Protein AF-A0A1M3H1E9-F1 (afdb_monomer_lite)

Sequence (323 aa):
MVESEPESRKQPSPRRPKLWELEEKHHCPVIGSCLMLDELKKIARKCGFNGDFGGTRFDPYRLHVEAVSLSCSRNDAAEAMHKLLERKYAIVIARFESVKSDADVLALWKQHLKCGEVADAMWAALTHKAASRDTRNQVYGDVHMHSHQIGAGQAADLRRLEWLQREQTDLGAENARLAEELRQQSLQTDSAKRDLARANEQVAHLAPLLNRVRELESGQAMAAIGRRLLLAETQASRAREAEARIETLEEMVAVLRGDKARLGREMEETAAERDALERLWLEEASSSAPSATTCSGECDTCSTRLQGRCVLCVGGRTPLLPH

Secondary structure (DSSP, 8-state):
-PPPPPP---PPP-PPPPGGGS-GGGHHHHHHHSS-HHHHHHHHHHHT--S-SS-SS--HHHHHHHHHHHHTS-SHHHHHHHHHHHHHTHHHHHHHHT--SHHHHHHHHHHHHHHT--HHHHHHHHT-TT--HHHHHHHHHHHHHHHHHHHHHHHHHHHHHHHHHHHHHHHHHHHHHHHHHHHHHHHHHHHHHHHHHHHHHHHHHHHHHHHHHHHHHT-HHHHHHHHHHHHHHHHHHHHHHHHHHHHHHHHHHHHHHHHHHHHHHHHHHHHHHHHHHHHHHHHHHHHT-----------TT-TTTTTT---------------

Structure (mmCIF, N/CA/C/O backbone):
data_AF-A0A1M3H1E9-F1
#
_entry.id   AF-A0A1M3H1E9-F1
#
loop_
_atom_site.group_PDB
_atom_site.id
_atom_site.type_symbol
_atom_site.label_atom_id
_atom_site.label_alt_id
_atom_site.label_comp_id
_atom_site.label_asym_id
_atom_site.label_entity_id
_atom_site.label_seq_id
_atom_site.pdbx_PDB_ins_code
_atom_site.Cartn_x
_atom_site.Cartn_y
_atom_site.Cartn_z
_atom_site.occupancy
_atom_site.B_iso_or_equiv
_atom_site.auth_seq_id
_atom_site.auth_comp_id
_atom_site.auth_asym_id
_atom_site.auth_atom_id
_atom_site.pdbx_PDB_model_num
ATOM 1 N N . MET A 1 1 ? 42.567 1.443 -86.580 1.00 41.88 1 MET A N 1
ATOM 2 C CA . MET A 1 1 ? 42.785 1.469 -85.114 1.00 41.88 1 MET A CA 1
ATOM 3 C C . MET A 1 1 ? 41.671 0.648 -84.487 1.00 41.88 1 MET A C 1
ATOM 5 O O . MET A 1 1 ? 40.609 0.596 -85.092 1.00 41.88 1 MET A O 1
ATOM 9 N N . VAL A 1 2 ? 41.914 -0.045 -83.373 1.00 39.41 2 VAL A N 1
ATOM 10 C CA . VAL A 1 2 ? 40.869 -0.822 -82.683 1.00 39.41 2 VAL A CA 1
ATOM 11 C C . VAL A 1 2 ? 40.268 0.065 -81.602 1.00 39.41 2 VAL A C 1
ATOM 13 O O . VAL A 1 2 ? 41.005 0.561 -80.753 1.00 39.41 2 VAL A O 1
ATOM 16 N N . GLU A 1 3 ? 38.960 0.287 -81.654 1.00 37.50 3 GLU A N 1
ATOM 17 C CA . GLU A 1 3 ? 38.231 0.996 -80.604 1.00 37.50 3 GLU A CA 1
ATOM 18 C C . GLU A 1 3 ? 37.894 0.006 -79.484 1.00 37.50 3 GLU A C 1
ATOM 20 O O . GLU A 1 3 ? 37.309 -1.049 -79.724 1.00 37.50 3 GLU A O 1
ATOM 25 N N . SER A 1 4 ? 38.330 0.315 -78.264 1.00 38.62 4 SER A N 1
ATOM 26 C CA . SER A 1 4 ? 38.112 -0.516 -77.080 1.00 38.62 4 SER A CA 1
ATOM 27 C C . SER A 1 4 ? 36.835 -0.097 -76.355 1.00 38.62 4 SER A C 1
ATOM 29 O O . SER A 1 4 ? 36.727 1.053 -75.923 1.00 38.62 4 SER A O 1
ATOM 31 N N . GLU A 1 5 ? 35.901 -1.030 -76.172 1.00 41.38 5 GLU A N 1
ATOM 32 C CA . GLU A 1 5 ? 34.697 -0.809 -75.363 1.00 41.38 5 GLU A CA 1
ATOM 33 C C . GLU A 1 5 ? 35.048 -0.477 -73.894 1.00 41.38 5 GLU A C 1
ATOM 35 O O . GLU A 1 5 ? 36.021 -1.012 -73.353 1.00 41.38 5 GLU A O 1
ATOM 40 N N . PRO A 1 6 ? 34.268 0.383 -73.211 1.00 46.62 6 PRO A N 1
ATOM 41 C CA . PRO A 1 6 ? 34.503 0.707 -71.808 1.00 46.62 6 PRO A CA 1
ATOM 42 C C . PRO A 1 6 ? 34.072 -0.445 -70.887 1.00 46.62 6 PRO A C 1
ATOM 44 O O . PRO A 1 6 ? 32.907 -0.844 -70.869 1.00 46.62 6 PRO A O 1
ATOM 47 N N . GLU A 1 7 ? 34.997 -0.951 -70.067 1.00 41.91 7 GLU A N 1
ATOM 48 C CA . GLU A 1 7 ? 34.717 -2.051 -69.138 1.00 41.91 7 GLU A CA 1
ATOM 49 C C . GLU A 1 7 ? 33.582 -1.724 -68.149 1.00 41.91 7 GLU A C 1
ATOM 51 O O . GLU A 1 7 ? 33.585 -0.700 -67.457 1.00 41.91 7 GLU A O 1
ATOM 56 N N . SER A 1 8 ? 32.629 -2.653 -68.017 1.00 42.78 8 SER A N 1
ATOM 57 C CA . SER A 1 8 ? 31.527 -2.546 -67.057 1.00 42.78 8 SER A CA 1
ATOM 58 C C . SER A 1 8 ? 32.043 -2.620 -65.614 1.00 42.78 8 SER A C 1
ATOM 60 O O . SER A 1 8 ? 32.261 -3.697 -65.046 1.00 42.78 8 SER A O 1
ATOM 62 N N . ARG A 1 9 ? 32.244 -1.448 -65.003 1.00 45.41 9 ARG A N 1
ATOM 63 C CA . ARG A 1 9 ? 32.717 -1.295 -63.622 1.00 45.41 9 ARG A CA 1
ATOM 64 C C . ARG A 1 9 ? 31.659 -1.792 -62.631 1.00 45.41 9 ARG A C 1
ATOM 66 O O . ARG A 1 9 ? 30.818 -1.022 -62.169 1.00 45.41 9 ARG A O 1
ATOM 73 N N . LYS A 1 10 ? 31.717 -3.091 -62.311 1.00 45.34 10 LYS A N 1
ATOM 74 C CA . LYS A 1 10 ? 30.826 -3.788 -61.365 1.00 45.34 10 LYS A CA 1
ATOM 75 C C . LYS A 1 10 ? 30.605 -2.951 -60.101 1.00 45.34 10 LYS A C 1
ATOM 77 O O . LYS A 1 10 ? 31.559 -2.646 -59.385 1.00 45.34 10 LYS A O 1
ATOM 82 N N . GLN A 1 11 ? 29.348 -2.605 -59.822 1.00 48.94 11 GLN A N 1
ATOM 83 C CA . GLN A 1 11 ? 28.993 -1.927 -58.576 1.00 48.94 11 GLN A CA 1
ATOM 84 C C . GLN A 1 11 ? 29.317 -2.842 -57.380 1.00 48.94 11 GLN A C 1
ATOM 86 O O . GLN A 1 11 ? 29.075 -4.051 -57.463 1.00 48.94 11 GLN A O 1
ATOM 91 N N . PRO A 1 12 ? 29.871 -2.309 -56.275 1.00 48.66 12 PRO A N 1
ATOM 92 C CA . PRO A 1 12 ? 30.116 -3.105 -55.079 1.00 48.66 12 PRO A CA 1
ATOM 93 C C . PRO A 1 12 ? 28.785 -3.612 -54.518 1.00 48.66 12 PRO A C 1
ATOM 95 O O . PRO A 1 12 ? 27.809 -2.865 -54.443 1.00 48.66 12 PRO A O 1
ATOM 98 N N . SER A 1 13 ? 28.742 -4.882 -54.112 1.00 59.97 13 SER A N 1
ATOM 99 C CA . SER A 1 13 ? 27.541 -5.463 -53.513 1.00 59.97 13 SER A CA 1
ATOM 100 C C . SER A 1 13 ? 27.142 -4.701 -52.240 1.00 59.97 13 SER A C 1
ATOM 102 O O . SER A 1 13 ? 28.018 -4.286 -51.471 1.00 59.97 13 SER A O 1
ATOM 104 N N . PRO A 1 14 ? 25.833 -4.498 -51.987 1.00 75.00 14 PRO A N 1
ATOM 105 C CA . PRO A 1 14 ? 25.381 -3.761 -50.816 1.00 75.00 14 PRO A CA 1
ATOM 106 C C . PRO A 1 14 ? 25.818 -4.493 -49.545 1.00 75.00 14 PRO A C 1
ATOM 108 O O . PRO A 1 14 ? 25.375 -5.606 -49.248 1.00 75.00 14 PRO A O 1
ATOM 111 N N . ARG A 1 15 ? 26.718 -3.854 -48.796 1.00 88.88 15 ARG A N 1
ATOM 112 C CA . ARG A 1 15 ? 27.188 -4.309 -47.486 1.00 88.88 15 ARG A CA 1
ATOM 113 C C . ARG A 1 15 ? 26.389 -3.636 -46.377 1.00 88.88 15 ARG A C 1
ATOM 115 O O . ARG A 1 15 ? 25.896 -2.523 -46.547 1.00 88.88 15 ARG A O 1
ATOM 122 N N . ARG A 1 16 ? 26.321 -4.282 -45.214 1.00 93.81 16 ARG A N 1
ATOM 123 C CA . ARG A 1 16 ? 25.806 -3.651 -43.994 1.00 93.81 16 ARG A CA 1
ATOM 124 C C . ARG A 1 16 ? 26.694 -2.437 -43.632 1.00 93.81 16 ARG A C 1
ATOM 126 O O . ARG A 1 16 ? 27.924 -2.596 -43.630 1.00 93.81 16 ARG A O 1
ATOM 133 N N . PRO A 1 17 ? 26.135 -1.235 -43.385 1.00 95.06 17 PRO A N 1
ATOM 134 C CA . PRO A 1 17 ? 26.901 -0.118 -42.844 1.00 95.06 17 PRO A CA 1
ATOM 135 C C . PRO A 1 17 ? 27.264 -0.383 -41.378 1.00 95.06 17 PRO A C 1
ATOM 137 O O . PRO A 1 17 ? 26.532 -1.049 -40.644 1.00 95.06 17 PRO A O 1
ATOM 140 N N . LYS A 1 18 ? 28.417 0.134 -40.960 1.00 97.50 18 LYS A N 1
ATOM 141 C CA . LYS A 1 18 ? 28.926 0.068 -39.585 1.00 97.50 18 LYS A CA 1
ATOM 142 C C . LYS A 1 18 ? 28.376 1.228 -38.751 1.00 97.50 18 LYS A C 1
ATOM 144 O O . LYS A 1 18 ? 27.776 2.150 -39.291 1.00 97.50 18 LYS A O 1
ATOM 149 N N . LEU A 1 19 ? 28.613 1.203 -37.435 1.00 97.88 19 LEU A N 1
ATOM 150 C CA . LEU A 1 19 ? 28.095 2.216 -36.498 1.00 97.88 19 LEU A CA 1
ATOM 151 C C . LEU A 1 19 ? 28.396 3.658 -36.950 1.00 97.88 19 LEU A C 1
ATOM 153 O O . LEU A 1 19 ? 27.490 4.483 -36.977 1.00 97.88 19 LEU A O 1
ATOM 157 N N . TRP A 1 20 ? 29.637 3.911 -37.374 1.00 98.06 20 TRP A N 1
ATOM 158 C CA . TRP A 1 20 ? 30.144 5.205 -37.856 1.00 98.06 20 TRP A CA 1
ATOM 159 C C . TRP A 1 20 ? 29.862 5.495 -39.342 1.00 98.06 20 TRP A C 1
ATOM 161 O O . TRP A 1 20 ? 30.478 6.374 -39.937 1.00 98.06 20 TRP A O 1
ATOM 171 N N . GLU A 1 21 ? 28.985 4.715 -39.974 1.00 96.94 21 GLU A N 1
ATOM 172 C CA . GLU A 1 21 ? 28.564 4.882 -41.375 1.00 96.94 21 GLU A CA 1
ATOM 173 C C . GLU A 1 21 ? 27.047 5.151 -41.484 1.00 96.94 21 GLU A C 1
ATOM 175 O O . GLU A 1 21 ? 26.492 5.178 -42.582 1.00 96.94 21 GLU A O 1
ATOM 180 N N . LEU A 1 22 ? 26.369 5.332 -40.344 1.00 96.31 22 LEU A N 1
ATOM 181 C CA . LEU A 1 22 ? 24.979 5.785 -40.247 1.00 96.31 22 LEU A CA 1
ATOM 182 C C . LEU A 1 22 ? 24.921 7.323 -40.246 1.00 96.31 22 LEU A C 1
ATOM 184 O O . LEU A 1 22 ? 25.883 7.974 -39.852 1.00 96.31 22 LEU A O 1
ATOM 188 N N . GLU A 1 23 ? 23.788 7.921 -40.636 1.00 95.69 23 GLU A N 1
ATOM 189 C CA . GLU A 1 23 ? 23.613 9.376 -40.463 1.00 95.69 23 GLU A CA 1
ATOM 190 C C . GLU A 1 23 ? 23.571 9.743 -38.970 1.00 95.69 23 GLU A C 1
ATOM 192 O O . GLU A 1 23 ? 22.934 9.031 -38.190 1.00 95.69 23 GLU A O 1
ATOM 197 N N . GLU A 1 24 ? 24.146 10.892 -38.612 1.00 95.06 24 GLU A N 1
ATOM 198 C CA . GLU A 1 24 ? 24.364 11.372 -37.237 1.00 95.06 24 GLU A CA 1
ATOM 199 C C . GLU A 1 24 ? 23.159 11.197 -36.293 1.00 95.06 24 GLU A C 1
ATOM 201 O O . GLU A 1 24 ? 23.290 10.684 -35.179 1.00 95.06 24 GLU A O 1
ATOM 206 N N . LYS A 1 25 ? 21.954 11.534 -36.775 1.00 95.50 25 LYS A N 1
ATOM 207 C CA . LYS A 1 25 ? 20.690 11.437 -36.022 1.00 95.50 25 LYS A CA 1
ATOM 208 C C . LYS A 1 25 ? 20.398 10.039 -35.457 1.00 95.50 25 LYS A C 1
ATOM 210 O O . LYS A 1 25 ? 19.661 9.926 -34.483 1.00 95.50 25 LYS A O 1
ATOM 215 N N . HIS A 1 26 ? 20.958 8.980 -36.046 1.00 96.88 26 HIS A N 1
ATOM 216 C CA . HIS A 1 26 ? 20.764 7.603 -35.590 1.00 96.88 26 HIS A CA 1
ATOM 217 C C . HIS A 1 26 ? 21.682 7.226 -34.419 1.00 96.88 26 HIS A C 1
ATOM 219 O O . HIS A 1 26 ? 21.363 6.287 -33.693 1.00 96.88 26 HIS A O 1
ATOM 225 N N . HIS A 1 27 ? 22.804 7.923 -34.199 1.00 97.88 27 HIS A N 1
ATOM 226 C CA . HIS A 1 27 ? 23.743 7.549 -33.138 1.00 97.88 27 HIS A CA 1
ATOM 227 C C . HIS A 1 27 ? 23.130 7.735 -31.746 1.00 97.88 27 HIS A C 1
ATOM 229 O O . HIS A 1 27 ? 23.257 6.842 -30.917 1.00 97.88 27 HIS A O 1
ATOM 235 N N . CYS A 1 28 ? 22.404 8.832 -31.502 1.00 96.69 28 CYS A N 1
ATOM 236 C CA . CYS A 1 28 ? 21.707 9.068 -30.232 1.00 96.69 28 CYS A CA 1
ATOM 237 C C . CYS A 1 28 ? 20.763 7.907 -29.835 1.00 96.69 28 CYS A C 1
ATOM 239 O O . CYS A 1 28 ? 21.017 7.280 -28.804 1.00 96.69 28 CYS A O 1
ATOM 241 N N . PRO A 1 29 ? 19.749 7.512 -30.635 1.00 95.62 29 PRO A N 1
ATOM 242 C CA . PRO A 1 29 ? 18.898 6.373 -30.287 1.00 95.62 29 PRO A CA 1
ATOM 243 C C . PRO A 1 29 ? 19.652 5.034 -30.269 1.00 95.62 29 PRO A C 1
ATOM 245 O O . PRO A 1 29 ? 19.383 4.213 -29.398 1.00 95.62 29 PRO A O 1
ATOM 248 N N . VAL A 1 30 ? 20.643 4.797 -31.141 1.00 97.31 30 VAL A N 1
ATOM 249 C CA . VAL A 1 30 ? 21.441 3.554 -31.081 1.00 97.31 30 VAL A CA 1
ATOM 250 C C . VAL A 1 30 ? 22.236 3.456 -29.773 1.00 97.31 30 VAL A C 1
ATOM 252 O O . VAL A 1 30 ? 22.192 2.426 -29.106 1.00 97.31 30 VAL A O 1
ATOM 255 N N . ILE A 1 31 ? 22.917 4.516 -29.341 1.00 97.12 31 ILE A N 1
ATOM 256 C CA . ILE A 1 31 ? 23.675 4.513 -28.080 1.00 97.12 31 ILE A CA 1
ATOM 257 C C . ILE A 1 31 ? 22.745 4.558 -26.856 1.00 97.12 31 ILE A C 1
ATOM 259 O O . ILE A 1 31 ? 23.082 3.987 -25.823 1.00 97.12 31 ILE A O 1
ATOM 263 N N . GLY A 1 32 ? 21.574 5.194 -26.959 1.00 94.50 32 GLY A N 1
ATOM 264 C CA . GLY A 1 32 ? 20.599 5.310 -25.868 1.00 94.50 32 GLY A CA 1
ATOM 265 C C . GLY A 1 32 ? 19.726 4.070 -25.646 1.00 94.50 32 GLY A C 1
ATOM 266 O O . GLY A 1 32 ? 19.360 3.790 -24.508 1.00 94.50 32 GLY A O 1
ATOM 267 N N . SER A 1 33 ? 19.398 3.321 -26.704 1.00 94.19 33 SER A N 1
ATOM 268 C CA . SER A 1 33 ? 18.493 2.162 -26.637 1.00 94.19 33 SER A CA 1
ATOM 269 C C . SER A 1 33 ? 19.195 0.816 -26.844 1.00 94.19 33 SER A C 1
ATOM 271 O O . SER A 1 33 ? 18.766 -0.177 -26.262 1.00 94.19 33 SER A O 1
ATOM 273 N N . CYS A 1 34 ? 20.268 0.741 -27.643 1.00 96.62 34 CYS A N 1
ATOM 274 C CA . CYS A 1 34 ? 20.961 -0.526 -27.921 1.00 96.62 34 CYS A CA 1
ATOM 275 C C . CYS A 1 34 ? 22.089 -0.846 -26.921 1.00 96.62 34 CYS A C 1
ATOM 277 O O . CYS A 1 34 ? 22.530 -1.997 -26.842 1.00 96.62 34 CYS A O 1
ATOM 279 N N . LEU A 1 35 ? 22.570 0.130 -26.142 1.00 96.00 35 LEU A N 1
ATOM 280 C CA . LEU A 1 35 ? 23.626 -0.061 -25.141 1.00 96.00 35 LEU A CA 1
ATOM 281 C C . LEU A 1 35 ? 23.116 0.249 -23.732 1.00 96.00 35 LEU A C 1
ATOM 283 O O . LEU A 1 35 ? 22.607 1.330 -23.459 1.00 96.00 35 LEU A O 1
ATOM 287 N N . MET A 1 36 ? 23.308 -0.691 -22.807 1.00 94.81 36 MET A N 1
ATOM 288 C CA . MET A 1 36 ? 23.041 -0.456 -21.390 1.00 94.81 36 MET A CA 1
ATOM 289 C C . MET A 1 36 ? 24.124 0.460 -20.815 1.00 94.81 36 MET A C 1
ATOM 291 O O . MET A 1 36 ? 25.304 0.334 -21.153 1.00 94.81 36 MET A O 1
ATOM 295 N N . LEU A 1 37 ? 23.763 1.320 -19.862 1.00 92.69 37 LEU A N 1
ATOM 296 C CA . LEU A 1 37 ? 24.700 2.267 -19.248 1.00 92.69 37 LEU A CA 1
ATOM 297 C C . LEU A 1 37 ? 25.957 1.581 -18.669 1.00 92.69 37 LEU A C 1
ATOM 299 O O . LEU A 1 37 ? 27.063 2.104 -18.790 1.00 92.69 37 LEU A O 1
ATOM 303 N N . ASP A 1 38 ? 25.820 0.378 -18.103 1.00 93.62 38 ASP A N 1
ATOM 304 C CA . ASP A 1 38 ? 26.945 -0.405 -17.565 1.00 93.62 38 ASP A CA 1
ATOM 305 C C . ASP A 1 38 ? 27.757 -1.169 -18.624 1.00 93.62 38 ASP A C 1
ATOM 307 O O . ASP A 1 38 ? 28.889 -1.574 -18.352 1.00 93.62 38 ASP A O 1
ATOM 311 N N . GLU A 1 39 ? 27.225 -1.364 -19.832 1.00 95.31 39 GLU A N 1
ATOM 312 C CA . GLU A 1 39 ? 28.024 -1.776 -20.993 1.00 95.31 39 GLU A CA 1
ATOM 313 C C . GLU A 1 39 ? 28.868 -0.594 -21.473 1.00 95.31 39 GLU A C 1
ATOM 315 O O . GLU A 1 39 ? 30.077 -0.733 -21.676 1.00 95.31 39 GLU A O 1
ATOM 320 N N . LEU A 1 40 ? 28.262 0.594 -21.547 1.00 93.44 40 LEU A N 1
ATOM 321 C CA . LEU A 1 40 ? 28.947 1.809 -21.966 1.00 93.44 40 LEU A CA 1
ATOM 322 C C . LEU A 1 40 ? 30.074 2.188 -20.989 1.00 93.44 40 LEU A C 1
ATOM 324 O O . LEU A 1 40 ? 31.202 2.385 -21.429 1.00 93.44 40 LEU A O 1
ATOM 328 N N . LYS A 1 41 ? 29.846 2.114 -19.666 1.00 92.50 41 LYS A N 1
ATOM 329 C CA . LYS A 1 41 ? 30.892 2.245 -18.619 1.00 92.50 41 LYS A CA 1
ATOM 330 C C . LYS A 1 41 ? 32.035 1.218 -18.721 1.00 92.50 41 LYS A C 1
ATOM 332 O O . LYS A 1 41 ? 33.089 1.414 -18.110 1.00 92.50 41 LYS A O 1
ATOM 337 N N . LYS A 1 42 ? 31.850 0.076 -19.395 1.00 92.94 42 LYS A N 1
ATOM 338 C CA . LYS A 1 42 ? 32.928 -0.913 -19.629 1.00 92.94 42 LYS A CA 1
ATOM 339 C C . LYS A 1 42 ? 33.755 -0.547 -20.860 1.00 92.94 42 LYS A C 1
ATOM 341 O O . LYS A 1 42 ? 34.966 -0.740 -20.835 1.00 92.94 42 LYS A O 1
ATOM 346 N N . ILE A 1 43 ? 33.121 -0.004 -21.899 1.00 93.44 43 ILE A N 1
ATOM 347 C CA . ILE A 1 43 ? 33.805 0.480 -23.105 1.00 93.44 43 ILE A CA 1
ATOM 348 C C . ILE A 1 43 ? 34.575 1.772 -22.795 1.00 93.44 43 ILE A C 1
ATOM 350 O O . ILE A 1 43 ? 35.768 1.830 -23.067 1.00 93.44 43 ILE A O 1
ATOM 354 N N . ALA A 1 44 ? 33.936 2.727 -22.117 1.00 91.12 44 ALA A N 1
ATOM 355 C CA . ALA A 1 44 ? 34.508 3.953 -21.553 1.00 91.12 44 ALA A CA 1
ATOM 356 C C . ALA A 1 44 ? 35.888 3.730 -20.903 1.00 91.12 44 ALA A C 1
ATOM 358 O O . ALA A 1 44 ? 36.929 4.105 -21.449 1.00 91.12 44 ALA A O 1
ATOM 359 N N . ARG A 1 45 ? 35.914 2.961 -19.805 1.00 90.12 45 ARG A N 1
ATOM 360 C CA . ARG A 1 45 ? 37.138 2.599 -19.065 1.00 90.12 45 ARG A CA 1
ATOM 361 C C . ARG A 1 45 ? 38.188 1.839 -19.881 1.00 90.12 45 ARG A C 1
ATOM 363 O O . ARG A 1 45 ? 39.340 1.806 -19.465 1.00 90.12 45 ARG A O 1
ATOM 370 N N . LYS A 1 46 ? 37.816 1.205 -20.999 1.00 89.81 46 LYS A N 1
ATOM 371 C CA . LYS A 1 46 ? 38.756 0.514 -21.895 1.00 89.81 46 LYS A CA 1
ATOM 372 C C . LYS A 1 46 ? 39.340 1.448 -22.961 1.00 89.81 46 LYS A C 1
ATOM 374 O O . LYS A 1 46 ? 40.486 1.263 -23.355 1.00 89.81 46 LYS A O 1
ATOM 379 N N . CYS A 1 47 ? 38.554 2.407 -23.441 1.00 90.38 47 CYS A N 1
ATOM 380 C CA . CYS A 1 47 ? 38.892 3.288 -24.560 1.00 90.38 47 CYS A CA 1
ATOM 381 C C . CYS A 1 47 ? 39.316 4.704 -24.127 1.00 90.38 47 CYS A C 1
ATOM 383 O O . CYS A 1 47 ? 39.631 5.516 -24.988 1.00 90.38 47 CYS A O 1
ATOM 385 N N . GLY A 1 48 ? 39.342 5.002 -22.823 1.00 84.25 48 GLY A N 1
ATOM 386 C CA . GLY A 1 48 ? 39.891 6.250 -22.277 1.00 84.25 48 GLY A CA 1
ATOM 387 C C . GLY A 1 48 ? 38.924 7.438 -22.228 1.00 84.25 48 GLY A C 1
ATOM 388 O O . GLY A 1 48 ? 39.366 8.549 -21.962 1.00 84.25 48 GLY A O 1
ATOM 389 N N . PHE A 1 49 ? 37.626 7.213 -22.444 1.00 83.25 49 PHE A N 1
ATOM 390 C CA . PHE A 1 49 ? 36.568 8.230 -22.357 1.00 83.25 49 PHE A CA 1
ATOM 391 C C . PHE A 1 49 ? 35.651 7.927 -21.159 1.00 83.25 49 PHE A C 1
ATOM 393 O O . PHE A 1 49 ? 35.551 6.765 -20.774 1.00 83.25 49 PHE A O 1
ATOM 400 N N . ASN A 1 50 ? 35.022 8.923 -20.524 1.00 73.88 50 ASN A N 1
ATOM 401 C CA . ASN A 1 50 ? 34.213 8.735 -19.295 1.00 73.88 50 ASN A CA 1
ATOM 402 C C . ASN A 1 50 ? 33.174 9.854 -19.023 1.00 73.88 50 ASN A C 1
ATOM 404 O O . ASN A 1 50 ? 32.455 9.779 -18.025 1.00 73.88 50 ASN A O 1
ATOM 408 N N . GLY A 1 51 ? 33.099 10.898 -19.851 1.00 65.06 51 GLY A N 1
ATOM 409 C CA . GLY A 1 51 ? 32.321 12.120 -19.617 1.00 65.06 51 GLY A CA 1
ATOM 410 C C . GLY A 1 51 ? 32.952 13.105 -18.620 1.00 65.06 51 GLY A C 1
ATOM 411 O O . GLY A 1 51 ? 32.314 14.096 -18.249 1.00 65.06 51 GLY A O 1
ATOM 412 N N . ASP A 1 52 ? 34.179 12.842 -18.159 1.00 61.97 52 ASP A N 1
ATOM 413 C CA . ASP A 1 52 ? 34.845 13.620 -17.111 1.00 61.97 52 ASP A CA 1
ATOM 414 C C . ASP A 1 52 ? 35.591 14.839 -17.673 1.00 61.97 52 ASP A C 1
ATOM 416 O O . ASP A 1 52 ? 36.748 14.771 -18.084 1.00 61.97 52 ASP A O 1
ATOM 420 N N . PHE A 1 53 ? 34.908 15.982 -17.632 1.00 54.00 53 PHE A N 1
ATOM 421 C CA . PHE A 1 53 ? 35.491 17.309 -17.825 1.00 54.00 53 PHE A CA 1
ATOM 422 C C . PHE A 1 53 ? 35.712 18.000 -16.466 1.00 54.00 53 PHE A C 1
ATOM 424 O O . PHE A 1 53 ? 35.174 19.079 -16.215 1.00 54.00 53 PHE A O 1
ATOM 431 N N . GLY A 1 54 ? 36.464 17.352 -15.570 1.00 55.34 54 GLY A N 1
ATOM 432 C CA . GLY A 1 54 ? 36.929 17.914 -14.298 1.00 55.34 54 GLY A CA 1
ATOM 433 C C . GLY A 1 54 ? 35.929 17.822 -13.142 1.00 55.34 54 GLY A C 1
ATOM 434 O O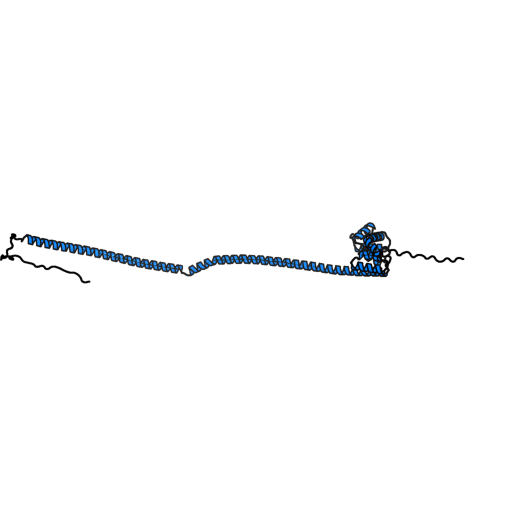 . GLY A 1 54 ? 35.793 18.782 -12.384 1.00 55.34 54 GLY A O 1
ATOM 435 N N . GLY A 1 55 ? 35.206 16.706 -12.997 1.00 57.25 55 GLY A N 1
ATOM 436 C CA . GLY A 1 55 ? 34.162 16.542 -11.979 1.00 57.25 55 GLY A CA 1
ATOM 437 C C . GLY A 1 55 ? 34.170 15.179 -11.284 1.00 57.25 55 GLY A C 1
ATOM 438 O O . GLY A 1 55 ? 33.952 14.146 -11.906 1.00 57.25 55 GLY A O 1
ATOM 439 N N . THR A 1 56 ? 34.290 15.172 -9.953 1.00 61.16 56 THR A N 1
ATOM 440 C CA . THR A 1 56 ? 34.396 13.969 -9.096 1.00 61.16 56 THR A CA 1
ATOM 441 C C . THR A 1 56 ? 33.139 13.081 -9.015 1.00 61.16 56 THR A C 1
ATOM 443 O O . THR A 1 56 ? 33.062 12.196 -8.160 1.00 61.16 56 THR A O 1
ATOM 446 N N . ARG A 1 57 ? 32.134 13.281 -9.879 1.00 71.56 57 ARG A N 1
ATOM 447 C CA . ARG A 1 57 ? 30.869 12.531 -9.875 1.00 71.56 57 ARG A CA 1
ATOM 448 C C . ARG A 1 57 ? 30.479 12.089 -11.283 1.00 71.56 57 ARG A C 1
ATOM 450 O O . ARG A 1 57 ? 30.373 12.902 -12.192 1.00 71.56 57 ARG A O 1
ATOM 457 N N . PHE A 1 58 ? 30.185 10.796 -11.416 1.00 81.12 58 PHE A N 1
ATOM 458 C CA . PHE A 1 58 ? 29.705 10.185 -12.653 1.00 81.12 58 PHE A CA 1
ATOM 459 C C . PHE A 1 58 ? 28.383 10.804 -13.146 1.00 81.12 58 PHE A C 1
ATOM 461 O O . PHE A 1 58 ? 27.414 10.893 -12.387 1.00 81.12 58 PHE A O 1
ATOM 468 N N . ASP A 1 59 ? 28.345 11.154 -14.432 1.00 87.06 59 ASP A N 1
ATOM 469 C CA . ASP A 1 59 ? 27.212 11.761 -15.132 1.00 87.06 59 ASP A CA 1
ATOM 470 C C . ASP A 1 59 ? 26.792 10.859 -16.321 1.00 87.06 59 ASP A C 1
ATOM 472 O O . ASP A 1 59 ? 27.537 10.748 -17.304 1.00 87.06 59 ASP A O 1
ATOM 476 N N . PRO A 1 60 ? 25.618 10.192 -16.258 1.00 90.12 60 PRO A N 1
ATOM 477 C CA . PRO A 1 60 ? 25.129 9.332 -17.337 1.00 90.12 60 PRO A CA 1
ATOM 478 C C . PRO A 1 60 ? 24.929 10.059 -18.673 1.00 90.12 60 PRO A C 1
ATOM 480 O O . PRO A 1 60 ? 25.126 9.455 -19.727 1.00 90.12 60 PRO A O 1
ATOM 483 N N . TYR A 1 61 ? 24.534 11.335 -18.634 1.00 92.00 61 TYR A N 1
ATOM 484 C CA . TYR A 1 61 ? 24.233 12.122 -19.827 1.00 92.00 61 TYR A CA 1
ATOM 485 C C . TYR A 1 61 ? 25.519 12.511 -20.557 1.00 92.00 61 TYR A C 1
ATOM 487 O O . TYR A 1 61 ? 25.605 12.327 -21.771 1.00 92.00 61 TYR A O 1
ATOM 495 N N . ARG A 1 62 ? 26.563 12.939 -19.831 1.00 90.19 62 ARG A N 1
ATOM 496 C CA . ARG A 1 62 ? 27.885 13.200 -20.436 1.00 90.19 62 ARG A CA 1
ATOM 497 C C . ARG A 1 62 ? 28.475 11.955 -21.085 1.00 90.19 62 ARG A C 1
ATOM 499 O O . ARG A 1 62 ? 28.925 12.038 -22.223 1.00 90.19 62 ARG A O 1
ATOM 506 N N . LEU A 1 63 ? 28.429 10.808 -20.398 1.00 92.62 63 LEU A N 1
ATOM 507 C CA . LEU A 1 63 ? 28.910 9.541 -20.958 1.00 92.62 63 LEU A CA 1
ATOM 508 C C . LEU A 1 63 ? 28.164 9.180 -22.255 1.00 92.62 63 LEU A C 1
ATOM 510 O O . LEU A 1 63 ? 28.784 8.730 -23.217 1.00 92.62 63 LEU A O 1
ATOM 514 N N . HIS A 1 64 ? 26.844 9.382 -22.290 1.00 95.12 64 HIS A N 1
ATOM 515 C CA . HIS A 1 64 ? 26.037 9.155 -23.487 1.00 95.12 64 HIS A CA 1
ATOM 516 C C . HIS A 1 64 ? 26.419 10.111 -24.630 1.00 95.12 64 HIS A C 1
ATOM 518 O O . HIS A 1 64 ? 26.696 9.646 -25.732 1.00 95.12 64 HIS A O 1
ATOM 524 N N . VAL A 1 65 ? 26.490 11.424 -24.382 1.00 94.56 65 VAL A N 1
ATOM 525 C CA . VAL A 1 65 ? 26.825 12.429 -25.412 1.00 94.56 65 VAL A CA 1
ATOM 526 C C . VAL A 1 65 ? 28.240 12.228 -25.968 1.00 94.56 65 VAL A C 1
ATOM 528 O O . VAL A 1 65 ? 28.437 12.302 -27.180 1.00 94.56 65 VAL A O 1
ATOM 531 N N . GLU A 1 66 ? 29.217 11.911 -25.116 1.00 94.38 66 GLU A N 1
ATOM 532 C CA . GLU A 1 66 ? 30.582 11.596 -25.550 1.00 94.38 66 GLU A CA 1
ATOM 533 C C . GLU A 1 66 ? 30.615 10.329 -26.422 1.00 94.38 66 GLU A C 1
ATOM 535 O O . GLU A 1 66 ? 31.222 10.330 -27.490 1.00 94.38 66 GLU A O 1
ATOM 540 N N . ALA A 1 67 ? 29.891 9.274 -26.037 1.00 96.06 67 ALA A N 1
ATOM 541 C CA . ALA A 1 67 ? 29.773 8.054 -26.833 1.00 96.06 67 ALA A CA 1
ATOM 542 C C . ALA A 1 67 ? 29.039 8.256 -28.171 1.00 96.06 67 ALA A C 1
ATOM 544 O O . ALA A 1 67 ? 29.394 7.625 -29.169 1.00 96.06 67 ALA A O 1
ATOM 545 N N . VAL A 1 68 ? 28.039 9.140 -28.219 1.00 97.00 68 VAL A N 1
ATOM 546 C CA . VAL A 1 68 ? 27.362 9.546 -29.460 1.00 97.00 68 VAL A CA 1
ATOM 547 C C . VAL A 1 68 ? 28.340 10.276 -30.380 1.00 97.00 68 VAL A C 1
ATOM 549 O O . VAL A 1 68 ? 28.492 9.865 -31.526 1.00 97.00 68 VAL A O 1
ATOM 552 N N . SER A 1 69 ? 29.077 11.266 -29.867 1.00 96.12 69 SER A N 1
ATOM 553 C CA . SER A 1 69 ? 30.110 11.999 -30.617 1.00 96.12 69 SER A CA 1
ATOM 554 C C . SER A 1 69 ? 31.215 11.073 -31.149 1.00 96.12 69 SER A C 1
ATOM 556 O O . SER A 1 69 ? 31.554 11.096 -32.334 1.00 96.12 69 SER A O 1
ATOM 558 N N . LEU A 1 70 ? 31.712 10.159 -30.307 1.00 96.31 70 LEU A N 1
ATOM 559 C CA . LEU A 1 70 ? 32.666 9.127 -30.714 1.00 96.31 70 LEU A CA 1
ATOM 560 C C . LEU A 1 70 ? 32.083 8.173 -31.766 1.00 96.31 70 LEU A C 1
ATOM 562 O O . LEU A 1 70 ? 32.841 7.650 -32.575 1.00 96.31 70 LEU A O 1
ATOM 566 N N . SER A 1 71 ? 30.765 7.962 -31.810 1.00 97.56 71 SER A N 1
ATOM 567 C CA . SER A 1 71 ? 30.123 7.115 -32.825 1.00 97.56 71 SER A CA 1
ATOM 568 C C . SER A 1 71 ? 30.040 7.765 -34.210 1.00 97.56 71 SER A C 1
ATOM 570 O O . SER A 1 71 ? 29.931 7.030 -35.187 1.00 97.56 71 SER A O 1
ATOM 572 N N . CYS A 1 72 ? 30.163 9.094 -34.322 1.00 96.81 72 CYS A N 1
ATOM 573 C CA . CYS A 1 72 ? 30.129 9.829 -35.596 1.00 96.81 72 CYS A CA 1
ATOM 574 C C . CYS A 1 72 ? 31.352 9.580 -36.505 1.00 96.81 72 CYS A C 1
ATOM 576 O O . CYS A 1 72 ? 31.400 10.076 -37.629 1.00 96.81 72 CYS A O 1
ATOM 578 N N . SER A 1 73 ? 32.379 8.864 -36.032 1.00 96.56 73 SER A N 1
ATOM 579 C CA . SER A 1 73 ? 33.621 8.623 -36.778 1.00 96.56 73 SER A CA 1
ATOM 580 C C . SER A 1 73 ? 34.245 7.264 -36.445 1.00 96.56 73 SER A C 1
ATOM 582 O O . SER A 1 73 ? 33.901 6.625 -35.451 1.00 96.56 73 SER A O 1
ATOM 584 N N . ARG A 1 74 ? 35.184 6.790 -37.276 1.00 97.38 74 ARG A N 1
ATOM 585 C CA . ARG A 1 74 ? 35.905 5.540 -37.001 1.00 97.38 74 ARG A CA 1
ATOM 586 C C . ARG A 1 74 ? 37.045 5.775 -36.008 1.00 97.38 74 ARG A C 1
ATOM 588 O O . ARG A 1 74 ? 38.064 6.358 -36.360 1.00 97.38 74 ARG A O 1
ATOM 595 N N . ASN A 1 75 ? 36.891 5.240 -34.805 1.00 96.69 75 ASN A N 1
ATOM 596 C CA . ASN A 1 75 ? 37.891 5.215 -33.735 1.00 96.69 75 ASN A CA 1
ATOM 597 C C . ASN A 1 75 ? 37.696 3.953 -32.866 1.00 96.69 75 ASN A C 1
ATOM 599 O O . ASN A 1 75 ? 36.733 3.206 -33.059 1.00 96.69 75 ASN A O 1
ATOM 603 N N . ASP A 1 76 ? 38.587 3.711 -31.902 1.00 96.69 76 ASP A N 1
ATOM 604 C CA . ASP A 1 76 ? 38.558 2.501 -31.066 1.00 96.69 76 ASP A CA 1
ATOM 605 C C . ASP A 1 76 ? 37.281 2.353 -30.227 1.00 96.69 76 ASP A C 1
ATOM 607 O O . ASP A 1 76 ? 36.816 1.229 -30.018 1.00 96.69 76 ASP A O 1
ATOM 611 N N . ALA A 1 77 ? 36.677 3.461 -29.784 1.00 96.06 77 ALA A N 1
ATOM 612 C CA . ALA A 1 77 ? 35.410 3.441 -29.058 1.00 96.06 77 ALA A CA 1
ATOM 613 C C . ALA A 1 77 ? 34.249 3.040 -29.981 1.00 96.06 77 ALA A C 1
ATOM 615 O O . ALA A 1 77 ? 33.486 2.133 -29.643 1.00 96.06 77 ALA A O 1
ATOM 616 N N . ALA A 1 78 ? 34.152 3.637 -31.173 1.00 97.62 78 ALA A N 1
ATOM 617 C CA . ALA A 1 78 ? 33.167 3.263 -32.187 1.00 97.62 78 ALA A CA 1
ATOM 618 C C . ALA A 1 78 ? 33.338 1.805 -32.647 1.00 97.62 78 ALA A C 1
ATOM 620 O O . ALA A 1 78 ? 32.353 1.082 -32.807 1.00 97.62 78 ALA A O 1
ATOM 621 N N . GLU A 1 79 ? 34.578 1.327 -32.794 1.00 98.19 79 GLU A N 1
ATOM 622 C CA . GLU A 1 79 ? 34.85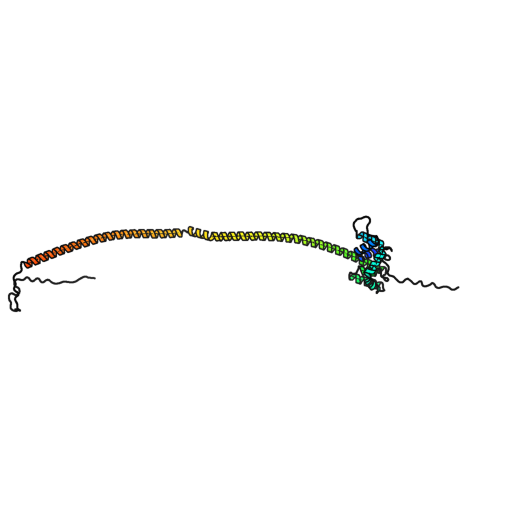5 -0.083 -33.072 1.00 98.19 79 GLU A CA 1
ATOM 623 C C . GLU A 1 79 ? 34.460 -1.000 -31.909 1.00 98.19 79 GLU A C 1
ATOM 625 O O . GLU A 1 79 ? 33.912 -2.074 -32.156 1.00 98.19 79 GLU A O 1
ATOM 630 N N . ALA A 1 80 ? 34.700 -0.611 -30.655 1.00 97.88 80 ALA A N 1
ATOM 631 C CA . ALA A 1 80 ? 34.302 -1.389 -29.484 1.00 97.88 80 ALA A CA 1
ATOM 632 C C . ALA A 1 80 ? 32.773 -1.457 -29.321 1.00 97.88 80 ALA A C 1
ATOM 634 O O . ALA A 1 80 ? 32.240 -2.540 -29.075 1.00 97.88 80 ALA A O 1
ATOM 635 N N . MET A 1 81 ? 32.068 -0.337 -29.518 1.00 98.06 81 MET A N 1
ATOM 636 C CA . MET A 1 81 ? 30.603 -0.271 -29.493 1.00 98.06 81 MET A CA 1
ATOM 637 C C . MET A 1 81 ? 29.997 -1.095 -30.633 1.00 98.06 81 MET A C 1
ATOM 639 O O . MET A 1 81 ? 29.159 -1.955 -30.379 1.00 98.06 81 MET A O 1
ATOM 643 N N . HIS A 1 82 ? 30.491 -0.946 -31.865 1.00 98.31 82 HIS A N 1
ATOM 644 C CA . HIS A 1 82 ? 30.056 -1.760 -33.003 1.00 98.31 82 HIS A CA 1
ATOM 645 C C . HIS A 1 82 ? 30.284 -3.266 -32.764 1.00 98.31 82 HIS A C 1
ATOM 647 O O . HIS A 1 82 ? 29.359 -4.058 -32.928 1.00 98.31 82 HIS A O 1
ATOM 653 N N . LYS A 1 83 ? 31.473 -3.674 -32.292 1.00 98.12 83 LYS A N 1
ATOM 654 C CA . LYS A 1 83 ? 31.791 -5.084 -31.972 1.00 98.12 83 LYS A CA 1
ATOM 655 C C . LYS A 1 83 ? 30.947 -5.648 -30.820 1.00 98.12 83 LYS A C 1
ATOM 657 O O . LYS A 1 83 ? 30.765 -6.864 -30.757 1.00 98.12 83 LYS A O 1
ATOM 662 N N . LEU A 1 84 ? 30.448 -4.804 -29.912 1.00 98.06 84 LEU A N 1
ATOM 663 C CA . LEU A 1 84 ? 29.481 -5.212 -28.893 1.00 98.06 84 LEU A CA 1
ATOM 664 C C . LEU A 1 84 ? 28.087 -5.403 -29.500 1.00 98.06 84 LEU A C 1
ATOM 666 O O . LEU A 1 84 ? 27.507 -6.464 -29.299 1.00 98.06 84 LEU A O 1
ATOM 670 N N . LEU A 1 85 ? 27.580 -4.429 -30.262 1.00 98.25 85 LEU A N 1
ATOM 671 C CA . LEU A 1 85 ? 26.255 -4.480 -30.895 1.00 98.25 85 LEU A CA 1
ATOM 672 C C . LEU A 1 85 ? 26.104 -5.707 -31.811 1.00 98.25 85 LEU A C 1
ATOM 674 O O . LEU A 1 85 ? 25.146 -6.465 -31.672 1.00 98.25 85 LEU A O 1
ATOM 678 N N . GLU A 1 86 ? 27.101 -5.969 -32.662 1.00 97.88 86 GLU A N 1
ATOM 679 C CA . GLU A 1 86 ? 27.134 -7.147 -33.542 1.00 97.88 86 GLU A CA 1
ATOM 680 C C . GLU A 1 86 ? 27.070 -8.472 -32.771 1.00 97.88 86 GLU A C 1
ATOM 682 O O . GLU A 1 86 ? 26.388 -9.403 -33.191 1.00 97.88 86 GLU A O 1
ATOM 687 N N . ARG A 1 87 ? 27.749 -8.567 -31.619 1.00 97.94 87 ARG A N 1
ATOM 688 C CA . ARG A 1 87 ? 27.722 -9.772 -30.775 1.00 97.94 87 ARG A CA 1
ATOM 689 C C . ARG A 1 87 ? 26.405 -9.905 -30.014 1.00 97.94 87 ARG A C 1
ATOM 691 O O . ARG A 1 87 ? 25.853 -10.997 -29.941 1.00 97.94 87 ARG A O 1
ATOM 698 N N . LYS A 1 88 ? 25.934 -8.805 -29.424 1.00 97.31 88 LYS A N 1
ATOM 699 C CA . LYS A 1 88 ? 24.748 -8.738 -28.560 1.00 97.31 88 LYS A CA 1
ATOM 700 C C . LYS A 1 88 ? 23.470 -9.079 -29.328 1.00 97.31 88 LYS A C 1
ATOM 702 O O . LYS A 1 88 ? 22.590 -9.729 -28.778 1.00 97.31 88 LYS A O 1
ATOM 707 N N . TYR A 1 89 ? 23.408 -8.695 -30.603 1.00 97.81 89 TYR A N 1
ATOM 708 C CA . TYR A 1 89 ? 22.217 -8.828 -31.443 1.00 97.81 89 TYR A CA 1
ATOM 709 C C . TYR A 1 89 ? 22.376 -9.812 -32.609 1.00 97.81 89 TYR A C 1
ATOM 711 O O . TYR A 1 89 ? 21.539 -9.831 -33.508 1.00 97.81 89 TYR A O 1
ATOM 719 N N . ALA A 1 90 ? 23.401 -10.673 -32.580 1.00 97.69 90 ALA A N 1
ATOM 720 C CA . ALA A 1 90 ? 23.731 -11.616 -33.654 1.00 97.69 90 ALA A CA 1
ATOM 721 C C . ALA A 1 90 ? 22.536 -12.465 -34.138 1.00 97.69 90 ALA A C 1
ATOM 723 O O . ALA A 1 90 ? 22.376 -12.677 -35.337 1.00 97.69 90 ALA A O 1
ATOM 724 N N . ILE A 1 91 ? 21.667 -12.907 -33.219 1.00 97.12 91 ILE A N 1
ATOM 725 C CA . ILE A 1 91 ? 20.470 -13.711 -33.529 1.00 97.12 91 ILE A CA 1
ATOM 726 C C . ILE A 1 91 ? 19.454 -12.904 -34.355 1.00 97.12 91 ILE A C 1
ATOM 728 O O . ILE A 1 91 ? 18.927 -13.398 -35.351 1.00 97.12 91 ILE A O 1
ATOM 732 N N . VAL A 1 92 ? 19.195 -11.650 -33.973 1.00 97.19 92 VAL A N 1
ATOM 733 C CA . VAL A 1 92 ? 18.230 -10.781 -34.666 1.00 97.19 92 VAL A CA 1
ATOM 734 C C . VAL A 1 92 ? 18.822 -10.241 -35.967 1.00 97.19 92 VAL A C 1
ATOM 736 O O . VAL A 1 92 ? 18.125 -10.213 -36.975 1.00 97.19 92 VAL A O 1
ATOM 739 N N . ILE A 1 93 ? 20.124 -9.942 -36.007 1.00 97.50 93 ILE A N 1
ATOM 740 C CA . ILE A 1 93 ? 20.849 -9.655 -37.254 1.00 97.50 93 ILE A CA 1
ATOM 741 C C . ILE A 1 93 ? 20.680 -10.821 -38.242 1.00 97.50 93 ILE A C 1
ATOM 743 O O . ILE A 1 93 ? 20.244 -10.591 -39.367 1.00 97.50 93 ILE A O 1
ATOM 747 N N . ALA A 1 94 ? 20.926 -12.068 -37.824 1.00 96.75 94 ALA A N 1
ATOM 748 C CA . ALA A 1 94 ? 20.750 -13.245 -38.678 1.00 96.75 94 ALA A CA 1
ATOM 749 C C . ALA A 1 94 ? 19.288 -13.446 -39.134 1.00 96.75 94 ALA A C 1
ATOM 751 O O . ALA A 1 94 ? 19.047 -13.834 -40.278 1.00 96.75 94 ALA A O 1
ATOM 752 N N . ARG A 1 95 ? 18.300 -13.120 -38.285 1.00 96.06 95 ARG A N 1
ATOM 753 C CA . ARG A 1 95 ? 16.876 -13.100 -38.670 1.00 96.06 95 ARG A CA 1
ATOM 754 C C . ARG A 1 95 ? 16.604 -12.054 -39.758 1.00 96.06 95 ARG A C 1
ATOM 756 O O . ARG A 1 95 ? 15.955 -12.380 -40.750 1.00 96.06 95 ARG A O 1
ATOM 763 N N . PHE A 1 96 ? 17.132 -10.837 -39.625 1.00 97.06 96 PHE A N 1
ATOM 764 C CA . PHE A 1 96 ? 17.020 -9.787 -40.646 1.00 97.06 96 PHE A CA 1
ATOM 765 C C . PHE A 1 96 ? 17.809 -10.110 -41.929 1.00 97.06 96 PHE A C 1
ATOM 767 O O . PHE A 1 96 ? 17.376 -9.733 -43.010 1.00 97.06 96 PHE A O 1
ATOM 774 N N . GLU A 1 97 ? 18.910 -10.862 -41.873 1.00 94.88 97 GLU A N 1
ATOM 775 C CA . GLU A 1 97 ? 19.648 -11.266 -43.082 1.00 94.88 97 GLU A CA 1
ATOM 776 C C . GLU A 1 97 ? 18.881 -12.240 -43.996 1.00 94.88 97 GLU A C 1
ATOM 778 O O . GLU A 1 97 ? 19.266 -12.403 -45.161 1.00 94.88 97 GLU A O 1
ATOM 783 N N . SER A 1 98 ? 17.792 -12.847 -43.502 1.00 94.31 98 SER A N 1
ATOM 784 C CA . SER A 1 98 ? 16.881 -13.668 -44.309 1.00 94.31 98 SER A CA 1
ATOM 785 C C . SER A 1 98 ? 16.041 -12.847 -45.299 1.00 94.31 98 SER A C 1
ATOM 787 O O . SER A 1 98 ? 15.724 -13.348 -46.384 1.00 94.31 98 SER A O 1
ATOM 789 N N . VAL A 1 99 ? 15.727 -11.586 -44.969 1.00 96.00 99 VAL A N 1
ATOM 790 C CA . VAL A 1 99 ? 14.930 -10.695 -45.822 1.00 96.00 99 VAL A CA 1
ATOM 791 C C . VAL A 1 99 ? 15.793 -9.955 -46.846 1.00 96.00 99 VAL A C 1
ATOM 793 O O . VAL A 1 99 ? 16.977 -9.692 -46.626 1.00 96.00 99 VAL A O 1
ATOM 796 N N . LYS A 1 100 ? 15.221 -9.664 -48.024 1.00 94.12 100 LYS A N 1
ATOM 797 C CA . LYS A 1 100 ? 16.003 -9.254 -49.208 1.00 94.12 100 LYS A CA 1
ATOM 798 C C . LYS A 1 100 ? 15.531 -7.961 -49.873 1.00 94.12 100 LYS A C 1
ATOM 800 O O . LYS A 1 100 ? 16.334 -7.370 -50.590 1.00 94.12 100 LYS A O 1
ATOM 805 N N . SER A 1 101 ? 14.305 -7.498 -49.622 1.00 96.44 101 SER A N 1
ATOM 806 C CA . SER A 1 101 ? 13.848 -6.168 -50.044 1.00 96.44 101 SER A CA 1
ATOM 807 C C . SER A 1 101 ? 13.816 -5.170 -48.882 1.00 96.44 101 SER A C 1
ATOM 809 O O . SER A 1 101 ? 13.839 -5.548 -47.712 1.00 96.44 101 SER A O 1
ATOM 811 N N . ASP A 1 102 ? 13.741 -3.882 -49.211 1.00 97.50 102 ASP A N 1
ATOM 812 C CA . ASP A 1 102 ? 13.553 -2.799 -48.239 1.00 97.50 102 ASP A CA 1
ATOM 813 C C . ASP A 1 102 ? 12.199 -2.898 -47.506 1.00 97.50 102 ASP A C 1
ATOM 815 O O . ASP A 1 102 ? 12.117 -2.709 -46.293 1.00 97.50 102 ASP A O 1
ATOM 819 N N . ALA A 1 103 ? 11.144 -3.282 -48.233 1.00 97.62 103 ALA A N 1
ATOM 820 C CA . ALA A 1 103 ? 9.799 -3.450 -47.687 1.00 97.62 103 ALA A CA 1
ATOM 821 C C . ALA A 1 103 ? 9.735 -4.573 -46.637 1.00 97.62 103 ALA A C 1
ATOM 823 O O . ALA A 1 103 ? 9.096 -4.404 -45.600 1.00 97.62 103 ALA A O 1
ATOM 824 N N . ASP A 1 104 ? 10.445 -5.683 -46.862 1.00 97.88 104 ASP A N 1
ATOM 825 C CA . ASP A 1 104 ? 10.523 -6.789 -45.900 1.00 97.88 104 ASP A CA 1
ATOM 826 C C . ASP A 1 104 ? 11.232 -6.367 -44.598 1.00 97.88 104 ASP A C 1
ATOM 828 O O . ASP A 1 104 ? 10.823 -6.765 -43.508 1.00 97.88 104 ASP A O 1
ATOM 832 N N . VAL A 1 105 ? 12.286 -5.543 -44.699 1.00 98.19 105 VAL A N 1
ATOM 833 C CA . VAL A 1 105 ? 13.013 -4.995 -43.537 1.00 98.19 105 VAL A CA 1
ATOM 834 C C . VAL A 1 105 ? 12.095 -4.102 -42.713 1.00 98.19 105 VAL A C 1
ATOM 836 O O . VAL A 1 105 ? 12.046 -4.236 -41.491 1.00 98.19 105 VAL A O 1
ATOM 839 N N . LEU A 1 106 ? 11.351 -3.215 -43.378 1.00 98.31 106 LEU A N 1
ATOM 840 C CA . LEU A 1 106 ? 10.385 -2.334 -42.731 1.00 98.31 106 LEU A CA 1
ATOM 841 C C . LEU A 1 106 ? 9.243 -3.132 -42.079 1.00 98.31 106 LEU A C 1
ATOM 843 O O . LEU A 1 106 ? 8.869 -2.842 -40.945 1.00 98.31 106 LEU A O 1
ATOM 847 N N . ALA A 1 107 ? 8.722 -4.164 -42.748 1.00 98.06 107 ALA A N 1
ATOM 848 C CA . ALA A 1 107 ? 7.676 -5.031 -42.206 1.00 98.06 107 ALA A CA 1
ATOM 849 C C . ALA A 1 107 ? 8.150 -5.810 -40.965 1.00 98.06 107 ALA A C 1
ATOM 851 O O . ALA A 1 107 ? 7.457 -5.826 -39.945 1.00 98.0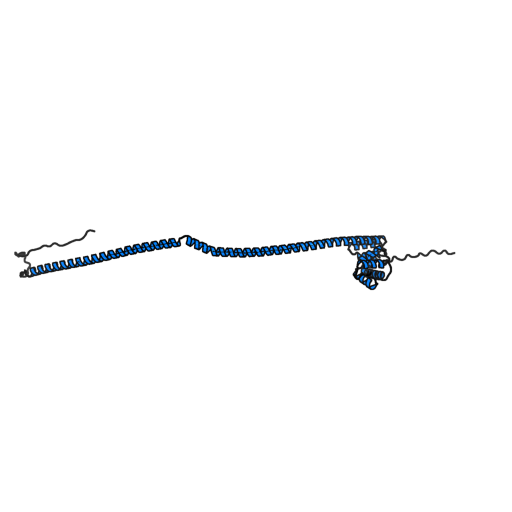6 107 ALA A O 1
ATOM 852 N N . LEU A 1 108 ? 9.350 -6.400 -41.019 1.00 97.81 108 LEU A N 1
ATOM 853 C CA . LEU A 1 108 ? 9.953 -7.118 -39.894 1.00 97.81 108 LEU A CA 1
ATOM 854 C C . LEU A 1 108 ? 10.253 -6.173 -38.717 1.00 97.81 108 LEU A C 1
ATOM 856 O O . LEU A 1 108 ? 9.962 -6.510 -37.570 1.00 97.81 108 LEU A O 1
ATOM 860 N N . TRP A 1 109 ? 10.740 -4.960 -38.989 1.00 97.94 109 TRP A N 1
ATOM 861 C CA . TRP A 1 109 ? 10.879 -3.904 -37.983 1.00 97.94 109 TRP A CA 1
ATOM 862 C C . TRP A 1 109 ? 9.542 -3.567 -37.301 1.00 97.94 109 TRP A C 1
ATOM 864 O O . TRP A 1 109 ? 9.456 -3.606 -36.074 1.00 97.94 109 TRP A O 1
ATOM 874 N N . LYS A 1 110 ? 8.477 -3.297 -38.070 1.00 97.75 110 LYS A N 1
ATOM 875 C CA . LYS A 1 110 ? 7.149 -2.978 -37.511 1.00 97.75 110 LYS A CA 1
ATOM 876 C C . LYS A 1 110 ? 6.560 -4.147 -36.704 1.00 97.75 110 LYS A C 1
ATOM 878 O O . LYS A 1 110 ? 5.840 -3.900 -35.736 1.00 97.75 110 LYS A O 1
ATOM 883 N N . GLN A 1 111 ? 6.880 -5.401 -37.049 1.00 97.25 111 GLN A N 1
ATOM 884 C CA . GLN A 1 111 ? 6.533 -6.573 -36.233 1.00 97.25 111 GLN A CA 1
ATOM 885 C C . GLN A 1 111 ? 7.232 -6.526 -34.866 1.00 97.25 111 GLN A C 1
ATOM 887 O O . GLN A 1 111 ? 6.558 -6.602 -33.840 1.00 97.25 111 GLN A O 1
ATOM 892 N N . HIS A 1 112 ? 8.557 -6.375 -34.849 1.00 97.00 112 HIS A N 1
ATOM 893 C CA . HIS A 1 112 ? 9.353 -6.322 -33.620 1.00 97.00 112 HIS A CA 1
ATOM 894 C C . HIS A 1 112 ? 8.951 -5.142 -32.712 1.00 97.00 112 HIS A C 1
ATOM 896 O O . HIS A 1 112 ? 8.706 -5.334 -31.520 1.00 97.00 112 HIS A O 1
ATOM 902 N N . LEU A 1 113 ? 8.748 -3.949 -33.286 1.00 95.44 113 LEU A N 1
ATOM 903 C CA . LEU A 1 113 ? 8.239 -2.762 -32.587 1.00 95.44 113 LEU A CA 1
ATOM 904 C C . LEU A 1 113 ? 6.895 -3.029 -31.884 1.00 95.44 113 LEU A C 1
ATOM 906 O O . LEU A 1 113 ? 6.714 -2.635 -30.733 1.00 95.44 113 LEU A O 1
ATOM 910 N N . LYS A 1 114 ? 5.966 -3.741 -32.538 1.00 94.50 114 LYS A N 1
ATOM 911 C CA . LYS A 1 114 ? 4.668 -4.121 -31.949 1.00 94.50 114 LYS A CA 1
ATOM 912 C C . LYS A 1 114 ? 4.804 -5.119 -30.787 1.00 94.50 114 LYS A C 1
ATOM 914 O O . LYS A 1 114 ? 3.928 -5.160 -29.926 1.00 94.50 114 LYS A O 1
ATOM 919 N N . CYS A 1 115 ? 5.882 -5.901 -30.749 1.00 93.31 115 CYS A N 1
ATOM 920 C CA . CYS A 1 115 ? 6.209 -6.818 -29.654 1.00 93.31 115 CYS A CA 1
ATOM 921 C C . CYS A 1 115 ? 7.019 -6.162 -28.517 1.00 93.31 115 CYS A C 1
ATOM 923 O O . CYS A 1 115 ? 7.236 -6.806 -27.495 1.00 93.31 115 CYS A O 1
ATOM 925 N N . GLY A 1 116 ? 7.462 -4.906 -28.668 1.00 90.00 116 GLY A N 1
ATOM 926 C CA . GLY A 1 116 ? 8.372 -4.240 -27.723 1.00 90.00 116 GLY A CA 1
ATOM 927 C C . GLY A 1 116 ? 9.853 -4.613 -27.898 1.00 90.00 116 GLY A C 1
ATOM 928 O O . GLY A 1 116 ? 10.701 -4.161 -27.131 1.00 90.00 116 GLY A O 1
ATOM 929 N N . GLU A 1 117 ? 10.188 -5.389 -28.930 1.00 92.06 117 GLU A N 1
ATOM 930 C CA . GLU A 1 117 ? 11.550 -5.820 -29.275 1.00 92.06 117 GLU A CA 1
ATOM 931 C C . GLU A 1 117 ? 12.253 -4.707 -30.078 1.00 92.06 117 GLU A C 1
ATOM 933 O O . GLU A 1 117 ? 12.409 -4.770 -31.293 1.00 92.06 117 GLU A O 1
ATOM 938 N N . VAL A 1 118 ? 12.561 -3.591 -29.408 1.00 93.81 118 VAL A N 1
ATOM 939 C CA . VAL A 1 118 ? 12.954 -2.335 -30.076 1.00 93.81 118 VAL A CA 1
ATOM 940 C C . VAL A 1 118 ? 14.462 -2.230 -30.325 1.00 93.81 118 VAL A C 1
ATOM 942 O O . VAL A 1 118 ? 14.891 -1.814 -31.401 1.00 93.81 118 VAL A O 1
ATOM 945 N N . ALA A 1 119 ? 15.285 -2.571 -29.334 1.00 95.31 119 ALA A N 1
ATOM 946 C CA . ALA A 1 119 ? 16.718 -2.262 -29.339 1.00 95.31 119 ALA A CA 1
ATOM 947 C C . ALA A 1 119 ? 17.533 -3.110 -30.333 1.00 95.31 119 ALA A C 1
ATOM 949 O O . ALA A 1 119 ? 18.434 -2.613 -31.010 1.00 95.31 119 ALA A O 1
ATOM 950 N N . ASP A 1 120 ? 17.214 -4.394 -30.415 1.00 95.44 120 ASP A N 1
ATOM 951 C CA . ASP A 1 120 ? 17.831 -5.387 -31.289 1.00 95.44 120 ASP A CA 1
ATOM 952 C C . ASP A 1 120 ? 17.374 -5.229 -32.743 1.00 95.44 120 ASP A C 1
ATOM 954 O O . ASP A 1 120 ? 18.203 -5.154 -33.657 1.00 95.44 120 ASP A O 1
ATOM 958 N N . ALA A 1 121 ? 16.064 -5.095 -32.954 1.00 97.25 121 ALA A N 1
ATOM 959 C CA . ALA A 1 121 ? 15.481 -4.881 -34.270 1.00 97.25 121 ALA A CA 1
ATOM 960 C C . ALA A 1 121 ? 15.874 -3.524 -34.875 1.00 97.25 121 ALA A C 1
ATOM 962 O O . ALA A 1 121 ? 16.113 -3.459 -36.080 1.00 97.25 121 ALA A O 1
ATOM 963 N N . MET A 1 122 ? 16.024 -2.457 -34.073 1.00 97.44 122 MET A N 1
ATOM 964 C CA . MET A 1 122 ? 16.523 -1.168 -34.574 1.00 97.44 122 MET A CA 1
ATOM 965 C C . MET A 1 122 ? 17.950 -1.309 -35.110 1.00 97.44 122 MET A C 1
ATOM 967 O O . MET A 1 122 ? 18.231 -0.853 -36.220 1.00 97.44 122 MET A O 1
ATOM 971 N N . TRP A 1 123 ? 18.855 -1.945 -34.357 1.00 98.25 123 TRP A N 1
ATOM 972 C CA . TRP A 1 123 ? 20.234 -2.137 -34.815 1.00 98.25 123 TRP A CA 1
ATOM 973 C C . TRP A 1 123 ? 20.286 -2.971 -36.101 1.00 98.25 123 TRP A C 1
ATOM 975 O O . TRP A 1 123 ? 20.964 -2.589 -37.062 1.00 98.25 123 TRP A O 1
ATOM 985 N N . ALA A 1 124 ? 19.526 -4.068 -36.156 1.00 97.94 124 ALA A N 1
ATOM 986 C CA . ALA A 1 124 ? 19.442 -4.927 -37.332 1.00 97.94 124 ALA A CA 1
ATOM 987 C C . ALA A 1 124 ? 18.863 -4.193 -38.559 1.00 97.94 124 ALA A C 1
ATOM 989 O O . ALA A 1 124 ? 19.446 -4.277 -39.639 1.00 97.94 124 ALA A O 1
ATOM 990 N N . ALA A 1 125 ? 17.782 -3.419 -38.399 1.00 97.81 125 ALA A N 1
ATOM 991 C CA . ALA A 1 125 ? 17.143 -2.668 -39.481 1.00 97.81 125 ALA A CA 1
ATOM 992 C C . ALA A 1 125 ? 18.011 -1.505 -39.994 1.00 97.81 125 ALA A C 1
ATOM 994 O O . ALA A 1 125 ? 18.246 -1.398 -41.200 1.00 97.81 125 ALA A O 1
ATOM 995 N N . LEU A 1 126 ? 18.548 -0.661 -39.100 1.00 97.81 126 LEU A N 1
ATOM 996 C CA . LEU A 1 126 ? 19.403 0.474 -39.479 1.00 97.81 126 LEU A CA 1
ATOM 997 C C . LEU A 1 126 ? 20.676 0.014 -40.202 1.00 97.81 126 LEU A C 1
ATOM 999 O O . LEU A 1 126 ? 21.111 0.652 -41.166 1.00 97.81 126 LEU A O 1
ATOM 1003 N N . THR A 1 127 ? 21.245 -1.118 -39.781 1.00 97.44 127 THR A N 1
ATOM 1004 C CA . THR A 1 127 ? 22.421 -1.715 -40.426 1.00 97.44 127 THR A CA 1
ATOM 1005 C C . THR A 1 127 ? 22.088 -2.732 -41.515 1.00 97.44 127 THR A C 1
ATOM 1007 O O . THR A 1 127 ? 23.004 -3.389 -42.012 1.00 97.44 127 THR A O 1
ATOM 1010 N N . HIS A 1 128 ? 20.830 -2.887 -41.948 1.00 97.75 128 HIS A N 1
ATOM 1011 C CA . HIS A 1 128 ? 20.540 -3.849 -43.007 1.00 97.75 128 HIS A CA 1
ATOM 1012 C C . HIS A 1 128 ? 21.017 -3.353 -44.380 1.00 97.75 128 HIS A C 1
ATOM 1014 O O . HIS A 1 128 ? 20.860 -2.185 -44.745 1.00 97.75 128 HIS A O 1
ATOM 1020 N N . LYS A 1 129 ? 21.578 -4.275 -45.170 1.00 95.62 129 LYS A N 1
ATOM 1021 C CA . LYS A 1 129 ? 22.132 -4.022 -46.512 1.00 95.62 129 LYS A CA 1
ATOM 1022 C C . LYS A 1 129 ? 21.085 -3.585 -47.543 1.00 95.62 129 LYS A C 1
ATOM 1024 O O . LYS A 1 129 ? 21.418 -2.851 -48.463 1.00 95.62 129 LYS A O 1
ATOM 1029 N N . ALA A 1 130 ? 19.837 -4.033 -47.382 1.00 95.81 130 ALA A N 1
ATOM 1030 C CA . ALA A 1 130 ? 18.722 -3.688 -48.267 1.00 95.81 130 ALA A CA 1
ATOM 1031 C C . ALA A 1 130 ? 17.881 -2.501 -47.762 1.00 95.81 130 ALA A C 1
ATOM 1033 O O . ALA A 1 130 ? 16.973 -2.078 -48.468 1.00 95.81 130 ALA A O 1
ATOM 1034 N N . ALA A 1 131 ? 18.157 -1.969 -46.562 1.00 96.62 131 ALA A N 1
ATOM 1035 C CA . ALA A 1 131 ? 17.400 -0.837 -46.035 1.00 96.62 131 ALA A CA 1
ATOM 1036 C C . ALA A 1 131 ? 17.701 0.439 -46.838 1.00 96.62 131 ALA A C 1
ATOM 1038 O O . ALA A 1 131 ? 18.868 0.812 -47.017 1.00 96.62 131 ALA A O 1
ATOM 1039 N N . SER A 1 132 ? 16.653 1.132 -47.274 1.00 95.88 132 SER A N 1
ATOM 1040 C CA . SER A 1 132 ? 16.717 2.443 -47.918 1.00 95.88 132 SER A CA 1
ATOM 1041 C C . SER A 1 132 ? 16.983 3.563 -46.907 1.00 95.88 132 SER A C 1
ATOM 1043 O O . SER A 1 132 ? 17.110 3.345 -45.696 1.00 95.88 132 SER A O 1
ATOM 1045 N N . ARG A 1 133 ? 17.080 4.804 -47.394 1.00 95.25 133 ARG A N 1
ATOM 1046 C CA . ARG A 1 133 ? 17.093 5.981 -46.520 1.00 95.25 133 ARG A CA 1
ATOM 1047 C C . ARG A 1 133 ? 15.763 6.126 -45.774 1.00 95.25 133 ARG A C 1
ATOM 1049 O O . ARG A 1 133 ? 15.763 6.431 -44.586 1.00 95.25 133 ARG A O 1
ATOM 1056 N N . ASP A 1 134 ? 14.652 5.833 -46.442 1.00 96.88 134 ASP A N 1
ATOM 1057 C CA . ASP A 1 134 ? 13.308 6.081 -45.920 1.00 96.88 134 ASP A CA 1
ATOM 1058 C C . ASP A 1 134 ? 12.850 5.022 -44.917 1.00 96.88 134 ASP A C 1
ATOM 1060 O O . ASP A 1 134 ? 12.189 5.360 -43.936 1.00 96.88 134 ASP A O 1
ATOM 1064 N N . THR A 1 135 ? 13.304 3.775 -45.052 1.00 97.50 135 THR A N 1
ATOM 1065 C CA . THR A 1 135 ? 13.170 2.773 -43.983 1.00 97.50 135 THR A CA 1
ATOM 1066 C C . THR A 1 135 ? 13.953 3.185 -42.736 1.00 97.50 135 THR A C 1
ATOM 1068 O O . THR A 1 135 ? 13.410 3.119 -41.636 1.00 97.50 135 THR A O 1
ATOM 1071 N N . ARG A 1 136 ? 15.185 3.707 -42.870 1.00 97.62 136 ARG A N 1
ATOM 1072 C CA . ARG A 1 136 ? 15.938 4.240 -41.712 1.00 97.62 136 ARG A CA 1
ATOM 1073 C C . ARG A 1 136 ? 15.249 5.454 -41.081 1.00 97.62 136 ARG A C 1
ATOM 1075 O O . ARG A 1 136 ? 15.166 5.530 -39.858 1.00 97.62 136 ARG A O 1
ATOM 1082 N N . ASN A 1 137 ? 14.691 6.352 -41.898 1.00 96.94 137 ASN A N 1
ATOM 1083 C CA . ASN A 1 137 ? 13.886 7.488 -41.436 1.00 96.94 137 ASN A CA 1
ATOM 1084 C C . ASN A 1 137 ? 12.652 7.031 -40.635 1.00 96.94 137 ASN A C 1
ATOM 1086 O O . ASN A 1 137 ? 12.361 7.608 -39.588 1.00 96.94 137 ASN A O 1
ATOM 1090 N N . GLN A 1 138 ? 11.953 5.983 -41.087 1.00 97.94 138 GLN A N 1
ATOM 1091 C CA . GLN A 1 138 ? 10.801 5.417 -40.376 1.00 97.94 138 GLN A CA 1
ATOM 1092 C C . GLN A 1 138 ? 11.196 4.740 -39.059 1.00 97.94 138 GLN A C 1
ATOM 1094 O O . GLN A 1 138 ? 10.578 5.031 -38.040 1.00 97.94 138 GLN A O 1
ATOM 1099 N N . VAL A 1 139 ? 12.254 3.916 -39.049 1.00 98.00 139 VAL A N 1
ATOM 1100 C CA . VAL A 1 139 ? 12.799 3.305 -37.818 1.00 98.00 139 VAL A CA 1
ATOM 1101 C C . VAL A 1 139 ? 13.162 4.385 -36.792 1.00 98.00 139 VAL A C 1
ATOM 1103 O O . VAL A 1 139 ? 12.790 4.283 -35.626 1.00 98.00 139 VAL A O 1
ATOM 1106 N N . TYR A 1 140 ? 13.829 5.458 -37.229 1.00 97.31 140 TYR A N 1
ATOM 1107 C CA . TYR A 1 140 ? 14.153 6.605 -36.379 1.00 97.31 140 TYR A CA 1
ATOM 1108 C C . TYR A 1 140 ? 12.898 7.294 -35.812 1.00 97.31 140 TYR A C 1
ATOM 1110 O O . TYR A 1 140 ? 12.828 7.539 -34.608 1.00 97.31 140 TYR A O 1
ATOM 1118 N N . GLY A 1 141 ? 11.900 7.583 -36.656 1.00 97.38 141 GLY A N 1
ATOM 1119 C CA . GLY A 1 141 ? 10.656 8.237 -36.237 1.00 97.38 141 GLY A CA 1
ATOM 1120 C C . GLY A 1 141 ? 9.838 7.398 -35.251 1.00 97.38 141 GLY A C 1
ATOM 1121 O O . GLY A 1 141 ? 9.368 7.920 -34.240 1.00 97.38 141 GLY A O 1
ATOM 1122 N N . ASP A 1 142 ? 9.734 6.091 -35.497 1.00 97.25 142 ASP A N 1
ATOM 1123 C CA . ASP A 1 142 ? 9.085 5.139 -34.592 1.00 97.25 142 ASP A CA 1
ATOM 1124 C C . ASP A 1 142 ? 9.758 5.127 -33.210 1.00 97.25 142 ASP A C 1
ATOM 1126 O O . ASP A 1 142 ? 9.082 5.249 -32.189 1.00 97.25 142 ASP A O 1
ATOM 1130 N N . VAL A 1 143 ? 11.093 5.027 -33.162 1.00 96.25 143 VAL A N 1
ATOM 1131 C CA . VAL A 1 143 ? 11.862 4.979 -31.904 1.00 96.25 143 VAL A CA 1
ATOM 1132 C C . VAL A 1 143 ? 11.814 6.308 -31.152 1.00 96.25 143 VAL A C 1
ATOM 1134 O O . VAL A 1 143 ? 11.727 6.312 -29.921 1.00 96.25 143 VAL A O 1
ATOM 1137 N N . HIS A 1 144 ? 11.809 7.435 -31.866 1.00 95.31 144 HIS A N 1
ATOM 1138 C CA . HIS A 1 144 ? 11.615 8.756 -31.272 1.00 95.31 144 HIS A CA 1
ATOM 1139 C C . HIS A 1 144 ? 10.243 8.866 -30.585 1.00 95.31 144 HIS A C 1
ATOM 1141 O O . HIS A 1 144 ? 10.170 9.212 -29.403 1.00 95.31 144 HIS A O 1
ATOM 1147 N N . MET A 1 145 ? 9.162 8.494 -31.280 1.00 95.69 145 MET A N 1
ATOM 1148 C CA . MET A 1 145 ? 7.810 8.514 -30.711 1.00 95.69 145 MET A CA 1
ATOM 1149 C C . MET A 1 145 ? 7.644 7.512 -29.563 1.00 95.69 145 MET A C 1
ATOM 1151 O O . MET A 1 145 ? 7.043 7.850 -28.544 1.00 95.69 145 MET A O 1
ATOM 1155 N N . HIS A 1 146 ? 8.221 6.315 -29.679 1.00 93.38 146 HIS A N 1
ATOM 1156 C CA . HIS A 1 146 ? 8.206 5.299 -28.626 1.00 93.38 146 HIS A CA 1
ATOM 1157 C C . HIS A 1 146 ? 8.934 5.770 -27.354 1.00 93.38 146 HIS A C 1
ATOM 1159 O O . HIS A 1 146 ? 8.419 5.614 -26.248 1.00 93.38 146 HIS A O 1
ATOM 1165 N N . SER A 1 147 ? 10.081 6.440 -27.503 1.00 92.06 147 SER A N 1
ATOM 1166 C CA . SER A 1 147 ? 10.811 7.052 -26.382 1.00 92.06 147 SER A CA 1
ATOM 1167 C C . SER A 1 147 ? 9.987 8.151 -25.699 1.00 92.06 147 SER A C 1
ATOM 1169 O O . SER A 1 147 ? 9.929 8.212 -24.471 1.00 92.06 147 SER A O 1
ATOM 1171 N N . HIS A 1 148 ? 9.284 8.979 -26.483 1.00 94.75 148 HIS A N 1
ATOM 1172 C CA . HIS A 1 148 ? 8.354 9.988 -25.965 1.00 94.75 148 HIS A CA 1
ATOM 1173 C C . HIS A 1 148 ? 7.174 9.367 -25.197 1.00 94.75 148 HIS A C 1
ATOM 1175 O O . HIS A 1 148 ? 6.796 9.872 -24.139 1.00 94.75 148 HIS A O 1
ATOM 1181 N N . GLN A 1 149 ? 6.613 8.264 -25.702 1.00 93.75 149 GLN A N 1
ATOM 1182 C CA . GLN A 1 149 ? 5.529 7.519 -25.054 1.00 93.75 149 GLN A CA 1
ATOM 1183 C C . GLN A 1 149 ? 5.978 6.889 -23.730 1.00 93.75 149 GLN A C 1
ATOM 1185 O O . GLN A 1 149 ? 5.281 7.039 -22.728 1.00 93.75 149 GLN A O 1
ATOM 1190 N N . ILE A 1 150 ? 7.156 6.252 -23.694 1.00 92.38 150 ILE A N 1
ATOM 1191 C CA . ILE A 1 150 ? 7.735 5.697 -22.460 1.00 92.38 150 ILE A CA 1
ATOM 1192 C C . ILE A 1 150 ? 7.955 6.802 -21.423 1.00 92.38 150 ILE A C 1
ATOM 1194 O O . ILE A 1 150 ? 7.525 6.647 -20.283 1.00 92.38 150 ILE A O 1
ATOM 1198 N N . GLY A 1 151 ? 8.560 7.933 -21.805 1.00 93.06 151 GLY A N 1
ATOM 1199 C CA . GLY A 1 151 ? 8.789 9.050 -20.882 1.00 93.06 151 GLY A CA 1
ATOM 1200 C C . GLY A 1 151 ? 7.491 9.648 -20.326 1.00 93.06 151 GLY A C 1
ATOM 1201 O O . GLY A 1 151 ? 7.398 9.934 -19.132 1.00 93.06 151 GLY A O 1
ATOM 1202 N N . ALA A 1 152 ? 6.458 9.787 -21.164 1.00 94.19 152 ALA A N 1
ATOM 1203 C CA . ALA A 1 152 ? 5.140 10.257 -20.735 1.00 94.19 152 ALA A CA 1
ATOM 1204 C C . ALA A 1 152 ? 4.431 9.262 -19.795 1.00 94.19 152 ALA A C 1
ATOM 1206 O O . ALA A 1 152 ? 3.828 9.689 -18.807 1.00 94.19 152 ALA A O 1
ATOM 1207 N N . GLY A 1 153 ? 4.539 7.957 -20.078 1.00 96.06 153 GLY A N 1
ATOM 1208 C CA . GLY A 1 153 ? 4.028 6.871 -19.237 1.00 96.06 153 GLY A CA 1
ATOM 1209 C C . GLY A 1 153 ? 4.710 6.839 -17.872 1.00 96.06 153 GLY A C 1
ATOM 1210 O O . GLY A 1 153 ? 4.046 7.031 -16.861 1.00 96.06 153 GLY A O 1
ATOM 1211 N N . GLN A 1 154 ? 6.044 6.761 -17.841 1.00 96.00 154 GLN A N 1
ATOM 1212 C CA . GLN A 1 154 ? 6.839 6.794 -16.606 1.00 96.00 154 GLN A CA 1
ATOM 1213 C C . GLN A 1 154 ? 6.528 8.027 -15.746 1.00 96.00 154 GLN A C 1
ATOM 1215 O O . GLN A 1 154 ? 6.403 7.919 -14.528 1.00 96.00 154 GLN A O 1
ATOM 1220 N N . ALA A 1 155 ? 6.344 9.201 -16.358 1.00 95.50 155 ALA A N 1
ATOM 1221 C CA . ALA A 1 155 ? 5.948 10.404 -15.631 1.00 95.50 155 ALA A CA 1
ATOM 1222 C C . ALA A 1 155 ? 4.519 10.317 -15.051 1.00 95.50 155 ALA A C 1
ATOM 1224 O O . ALA A 1 155 ? 4.250 10.916 -14.010 1.00 95.50 155 ALA A O 1
ATOM 1225 N N . ALA A 1 156 ? 3.594 9.603 -15.699 1.00 96.81 156 ALA A N 1
ATOM 1226 C CA . ALA A 1 156 ? 2.259 9.333 -15.162 1.00 96.81 156 ALA A CA 1
ATOM 1227 C C . ALA A 1 156 ? 2.290 8.292 -14.032 1.00 96.81 156 ALA A C 1
ATOM 1229 O O . ALA A 1 156 ? 1.667 8.518 -12.993 1.00 96.81 156 ALA A O 1
ATOM 1230 N N . ASP A 1 157 ? 3.068 7.222 -14.193 1.00 97.62 157 ASP A N 1
ATOM 1231 C CA . ASP A 1 157 ? 3.256 6.172 -13.190 1.00 97.62 157 ASP A CA 1
ATOM 1232 C C . ASP A 1 157 ? 3.890 6.733 -11.911 1.00 97.62 157 ASP A C 1
ATOM 1234 O O . ASP A 1 157 ? 3.388 6.485 -10.818 1.00 97.62 157 ASP A O 1
ATOM 1238 N N . LEU A 1 158 ? 4.922 7.580 -12.031 1.00 97.56 158 LEU A N 1
ATOM 1239 C CA . LEU A 1 158 ? 5.529 8.282 -10.893 1.00 97.56 158 LEU A CA 1
ATOM 1240 C C . LEU A 1 158 ? 4.508 9.149 -10.142 1.00 97.56 158 LEU A C 1
ATOM 1242 O O . LEU A 1 158 ? 4.402 9.041 -8.921 1.00 97.56 158 LEU A O 1
ATOM 1246 N N . ARG A 1 159 ? 3.684 9.937 -10.851 1.00 97.56 159 ARG A N 1
ATOM 1247 C CA . ARG A 1 159 ? 2.600 10.716 -10.219 1.00 97.56 159 ARG A CA 1
ATOM 1248 C C . ARG A 1 159 ? 1.561 9.823 -9.533 1.00 97.56 159 ARG A C 1
ATOM 1250 O O . ARG A 1 159 ? 1.031 10.206 -8.490 1.00 97.56 159 ARG A O 1
ATOM 1257 N N . ARG A 1 160 ? 1.262 8.643 -10.089 1.00 97.62 160 ARG A N 1
ATOM 1258 C CA . ARG A 1 160 ? 0.332 7.677 -9.484 1.00 97.62 160 ARG A CA 1
ATOM 1259 C C . ARG A 1 160 ? 0.925 7.019 -8.236 1.00 97.62 160 ARG A C 1
ATOM 1261 O O . ARG A 1 160 ? 0.194 6.853 -7.263 1.00 97.62 160 ARG A O 1
ATOM 1268 N N . LEU A 1 161 ? 2.219 6.700 -8.241 1.00 98.38 161 LEU A N 1
ATOM 1269 C CA . LEU A 1 161 ? 2.951 6.171 -7.086 1.00 98.38 161 LEU A CA 1
ATOM 1270 C C . LEU A 1 161 ? 3.052 7.205 -5.958 1.00 98.38 161 LEU A C 1
ATOM 1272 O O . LEU A 1 161 ? 2.729 6.880 -4.820 1.00 98.38 161 LEU A O 1
ATOM 1276 N N . GLU A 1 162 ? 3.401 8.459 -6.265 1.00 98.00 162 GLU A N 1
ATOM 1277 C CA . GLU A 1 162 ? 3.390 9.559 -5.287 1.00 98.00 162 GLU A CA 1
ATOM 1278 C C . GLU A 1 162 ? 2.014 9.750 -4.636 1.00 98.00 162 GLU A C 1
ATOM 1280 O O . GLU A 1 162 ? 1.920 9.976 -3.430 1.00 98.00 162 GLU A O 1
ATOM 1285 N N . TRP A 1 163 ? 0.940 9.675 -5.428 1.00 98.06 163 TRP A N 1
ATOM 1286 C CA . TRP A 1 163 ? -0.429 9.787 -4.926 1.00 98.06 163 TRP A CA 1
ATOM 1287 C C . TRP A 1 163 ? -0.801 8.602 -4.023 1.00 98.06 163 TRP A C 1
ATOM 1289 O O . TRP A 1 163 ? -1.294 8.825 -2.920 1.00 98.06 163 TRP A O 1
ATOM 1299 N N . LEU A 1 164 ? -0.488 7.365 -4.435 1.00 98.19 164 LEU A N 1
ATOM 1300 C CA . LEU A 1 164 ? -0.725 6.156 -3.632 1.00 98.19 164 LEU A CA 1
ATOM 1301 C C . LEU A 1 164 ? 0.047 6.190 -2.307 1.00 98.19 164 LEU A C 1
ATOM 1303 O O . LEU A 1 164 ? -0.479 5.786 -1.276 1.00 98.19 164 LEU A O 1
ATOM 1307 N N . GLN A 1 165 ? 1.283 6.696 -2.315 1.00 98.25 165 GLN A N 1
ATOM 1308 C CA . GLN A 1 165 ? 2.105 6.796 -1.110 1.00 98.25 165 GLN A CA 1
ATOM 1309 C C . GLN A 1 165 ? 1.570 7.851 -0.124 1.00 98.25 165 GLN A C 1
ATOM 1311 O O . GLN A 1 165 ? 1.680 7.660 1.089 1.00 98.25 165 GLN A O 1
ATOM 1316 N N . ARG A 1 166 ? 0.957 8.937 -0.620 1.00 98.00 166 ARG A N 1
ATOM 1317 C CA . ARG A 1 166 ? 0.239 9.917 0.218 1.00 98.00 166 ARG A CA 1
ATOM 1318 C C .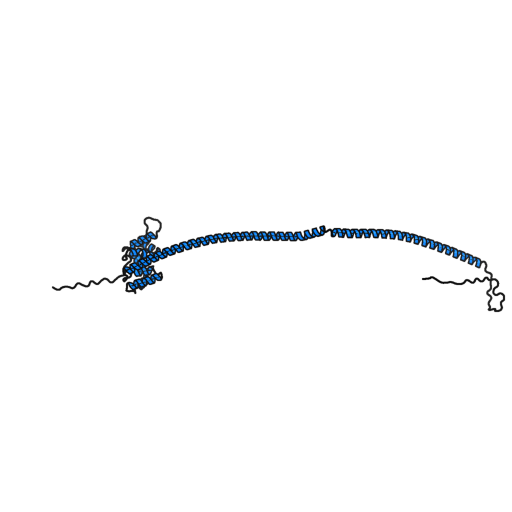 ARG A 1 166 ? -1.023 9.294 0.814 1.00 98.00 166 ARG A C 1
ATOM 1320 O O . ARG A 1 166 ? -1.123 9.234 2.032 1.00 98.00 166 ARG A O 1
ATOM 1327 N N . GLU A 1 167 ? -1.883 8.703 -0.017 1.00 98.12 167 GLU A N 1
ATOM 1328 C CA . GLU A 1 167 ? -3.111 8.016 0.419 1.00 98.12 167 GLU A CA 1
ATOM 1329 C C . GLU A 1 167 ? -2.825 6.926 1.473 1.00 98.12 167 GLU A C 1
ATOM 1331 O O . GLU A 1 167 ? -3.491 6.866 2.504 1.00 98.12 167 GLU A O 1
ATOM 1336 N N . GLN A 1 168 ? -1.774 6.118 1.283 1.00 98.12 168 GLN A N 1
ATOM 1337 C CA . GLN A 1 168 ? -1.327 5.127 2.270 1.00 98.12 168 GLN A CA 1
ATOM 1338 C C . GLN A 1 168 ? -0.880 5.763 3.599 1.00 98.12 168 GLN A C 1
ATOM 1340 O O . GLN A 1 168 ? -1.116 5.190 4.664 1.00 98.12 168 GLN A O 1
ATOM 1345 N N . THR A 1 169 ? -0.222 6.924 3.550 1.00 98.12 169 THR A N 1
ATOM 1346 C CA . THR A 1 169 ? 0.239 7.646 4.747 1.00 98.12 169 THR A CA 1
ATOM 1347 C C . THR A 1 169 ? -0.944 8.245 5.508 1.00 98.12 169 THR A C 1
ATOM 1349 O O . THR A 1 169 ? -1.030 8.083 6.726 1.00 98.12 169 THR A O 1
ATOM 1352 N N . ASP A 1 170 ? -1.881 8.867 4.791 1.00 98.00 170 ASP A N 1
ATOM 1353 C CA . ASP A 1 170 ? -3.073 9.505 5.353 1.00 98.00 170 ASP A CA 1
ATOM 1354 C C . ASP A 1 170 ? -4.005 8.464 6.000 1.00 98.00 170 ASP A C 1
ATOM 1356 O O . ASP A 1 170 ? -4.364 8.592 7.173 1.00 98.00 170 ASP A O 1
ATOM 1360 N N . LEU A 1 171 ? -4.296 7.360 5.296 1.00 98.25 171 LEU A N 1
ATOM 1361 C CA . LEU A 1 171 ? -5.050 6.225 5.844 1.00 98.25 171 LEU A CA 1
ATOM 1362 C C . LEU A 1 171 ? -4.319 5.554 7.018 1.00 98.25 171 LEU A C 1
ATOM 1364 O O . LEU A 1 171 ? -4.963 5.068 7.949 1.00 98.25 171 LEU A O 1
ATOM 1368 N N . GLY A 1 172 ? -2.983 5.524 7.008 1.00 98.25 172 GLY A N 1
ATOM 1369 C CA . GLY A 1 172 ? -2.184 5.035 8.133 1.00 98.25 172 GLY A CA 1
ATOM 1370 C C . GLY A 1 172 ? -2.368 5.886 9.393 1.00 98.25 172 GLY A C 1
ATOM 1371 O O . GLY A 1 172 ? -2.560 5.343 10.484 1.00 98.25 172 GLY A O 1
ATOM 1372 N N . ALA A 1 173 ? -2.373 7.213 9.241 1.00 97.88 173 ALA A N 1
ATOM 1373 C CA . ALA A 1 173 ? -2.617 8.154 10.331 1.00 97.88 173 ALA A CA 1
ATOM 1374 C C . ALA A 1 173 ? -4.066 8.087 10.851 1.00 97.88 173 ALA A C 1
ATOM 1376 O O . ALA A 1 173 ? -4.279 8.097 12.065 1.00 97.88 173 ALA A O 1
ATOM 1377 N N . GLU A 1 174 ? -5.055 7.957 9.961 1.00 98.00 174 GLU A N 1
ATOM 1378 C CA . GLU A 1 174 ? -6.463 7.791 10.344 1.00 98.00 174 GLU A CA 1
ATOM 1379 C C . GLU A 1 174 ? -6.693 6.487 11.124 1.00 98.00 174 GLU A C 1
ATOM 1381 O O . GLU A 1 174 ? -7.267 6.518 12.213 1.00 98.00 174 GLU A O 1
ATOM 1386 N N . ASN A 1 175 ? -6.170 5.353 10.643 1.00 98.19 175 ASN A N 1
ATOM 1387 C CA . ASN A 1 175 ? -6.271 4.075 11.357 1.00 98.19 175 ASN A CA 1
ATOM 1388 C C . ASN A 1 175 ? -5.589 4.123 12.735 1.00 98.19 175 ASN A C 1
ATOM 1390 O O . ASN A 1 175 ? -6.144 3.615 13.709 1.00 98.19 175 ASN A O 1
ATOM 1394 N N . ALA A 1 176 ? -4.418 4.763 12.848 1.00 98.00 176 ALA A N 1
ATOM 1395 C CA . ALA A 1 176 ? -3.736 4.935 14.131 1.00 98.00 176 ALA A CA 1
ATOM 1396 C C . ALA A 1 176 ? -4.565 5.776 15.120 1.00 98.00 176 ALA A C 1
ATOM 1398 O O . ALA A 1 176 ? -4.651 5.435 16.302 1.00 98.00 176 ALA A O 1
ATOM 1399 N N . ARG A 1 177 ? -5.225 6.837 14.636 1.00 98.00 177 ARG A N 1
ATOM 1400 C CA . ARG A 1 177 ? -6.137 7.663 15.437 1.00 98.00 177 ARG A CA 1
ATOM 1401 C C . ARG A 1 177 ? -7.366 6.873 15.896 1.00 98.00 177 ARG A C 1
ATOM 1403 O O . ARG A 1 177 ? -7.668 6.873 17.087 1.00 98.00 177 ARG A O 1
ATOM 1410 N N . LEU A 1 178 ? -8.053 6.186 14.981 1.00 98.00 178 LEU A N 1
ATOM 1411 C CA . LEU A 1 178 ? -9.253 5.398 15.290 1.00 98.00 178 LEU A CA 1
ATOM 1412 C C . LEU A 1 178 ? -8.955 4.252 16.270 1.00 98.00 178 LEU A C 1
ATOM 1414 O O . LEU A 1 178 ? -9.771 3.964 17.145 1.00 98.00 178 LEU A O 1
ATOM 1418 N N . ALA A 1 179 ? -7.772 3.634 16.180 1.00 98.06 179 ALA A N 1
ATOM 1419 C CA . ALA A 1 179 ? -7.333 2.607 17.122 1.00 98.06 179 ALA A CA 1
ATOM 1420 C C . ALA A 1 179 ? -7.154 3.149 18.555 1.00 98.06 179 ALA A C 1
ATOM 1422 O O . ALA A 1 179 ? -7.553 2.481 19.512 1.00 98.06 179 ALA A O 1
ATOM 1423 N N . GLU A 1 180 ? -6.601 4.357 18.723 1.00 97.88 180 GLU A N 1
ATOM 1424 C CA . GLU A 1 180 ? -6.485 4.986 20.046 1.00 97.88 180 GLU A CA 1
ATOM 1425 C C . GLU A 1 180 ? -7.851 5.470 20.565 1.00 97.88 180 GLU A C 1
ATOM 1427 O O . GLU A 1 180 ? -8.168 5.237 21.730 1.00 97.88 180 GLU A O 1
ATOM 1432 N N . GLU A 1 181 ? -8.711 6.051 19.719 1.00 97.81 181 GLU A N 1
ATOM 1433 C CA . GLU A 1 181 ? -10.080 6.428 20.116 1.00 97.81 181 GLU A CA 1
ATOM 1434 C C . GLU A 1 181 ? -10.890 5.207 20.599 1.00 97.81 181 GLU A C 1
ATOM 1436 O O . GLU A 1 181 ? -11.502 5.255 21.670 1.00 97.81 181 GLU A O 1
ATOM 1441 N N . LEU A 1 182 ? -10.818 4.076 19.885 1.00 98.12 182 LEU A N 1
ATOM 1442 C CA . LEU A 1 182 ? -11.451 2.813 20.284 1.00 98.12 182 LEU A CA 1
ATOM 1443 C C . LEU A 1 182 ? -10.872 2.257 21.597 1.00 98.12 182 LEU A C 1
ATOM 1445 O O . LEU A 1 182 ? -11.615 1.794 22.467 1.00 98.12 182 LEU A O 1
ATOM 1449 N N . ARG A 1 183 ? -9.548 2.329 21.780 1.00 97.69 183 ARG A N 1
ATOM 1450 C CA . ARG A 1 183 ? -8.874 1.937 23.027 1.00 97.69 183 ARG A CA 1
ATOM 1451 C C . ARG A 1 183 ? -9.351 2.779 24.213 1.00 97.69 183 ARG A C 1
ATOM 1453 O O . ARG A 1 183 ? -9.636 2.216 25.271 1.00 97.69 183 ARG A O 1
ATOM 1460 N N . GLN A 1 184 ? -9.466 4.096 24.052 1.00 97.56 184 GLN A N 1
ATOM 1461 C CA . GLN A 1 184 ? -9.953 4.990 25.106 1.00 97.56 184 GLN A CA 1
ATOM 1462 C C . GLN A 1 184 ? -11.423 4.706 25.449 1.00 97.56 184 GLN A C 1
ATOM 1464 O O . GLN A 1 184 ? -11.761 4.598 26.629 1.00 97.56 184 GLN A O 1
ATOM 1469 N N . GLN A 1 185 ? -12.280 4.477 24.446 1.00 97.56 185 GLN A N 1
ATOM 1470 C CA . GLN A 1 185 ? -13.669 4.051 24.669 1.00 97.56 185 GLN A CA 1
ATOM 1471 C C . GLN A 1 185 ? -13.756 2.714 25.421 1.00 97.56 185 GLN A C 1
ATOM 1473 O O . GLN A 1 185 ? -14.589 2.575 26.319 1.00 97.56 185 GLN A O 1
ATOM 1478 N N . SER A 1 186 ? -12.881 1.748 25.120 1.00 97.69 186 SER A N 1
ATOM 1479 C CA . SER A 1 186 ? -12.808 0.474 25.852 1.00 97.69 186 SER A CA 1
ATOM 1480 C C . SER A 1 186 ? -12.445 0.678 27.331 1.00 97.69 186 SER A C 1
ATOM 1482 O O . SER A 1 186 ? -13.146 0.191 28.218 1.00 97.69 186 SER A O 1
ATOM 1484 N N . LEU A 1 187 ? -11.421 1.492 27.621 1.00 97.69 187 LEU A N 1
ATOM 1485 C CA . LEU A 1 187 ? -11.000 1.807 28.995 1.00 97.69 187 LEU A CA 1
ATOM 1486 C C . LEU A 1 187 ? -12.098 2.525 29.801 1.00 97.69 187 LEU A C 1
ATOM 1488 O O . LEU A 1 187 ? -12.324 2.186 30.967 1.00 97.69 187 LEU A O 1
ATOM 1492 N N . GLN A 1 188 ? -12.804 3.477 29.183 1.00 97.38 188 GLN A N 1
ATOM 1493 C CA . GLN A 1 188 ? -13.954 4.161 29.788 1.00 97.38 188 GLN A CA 1
ATOM 1494 C C . GLN A 1 188 ? -15.105 3.183 30.065 1.00 97.38 188 GLN A C 1
ATOM 1496 O O . GLN A 1 188 ? -15.636 3.147 31.176 1.00 97.38 188 GLN A O 1
ATOM 1501 N N . THR A 1 189 ? -15.437 2.342 29.082 1.00 97.56 189 THR A N 1
ATOM 1502 C CA . THR A 1 189 ? -16.478 1.307 29.171 1.00 97.56 189 THR A CA 1
ATOM 1503 C C . THR A 1 189 ? -16.193 0.323 30.304 1.00 97.56 189 THR A C 1
ATOM 1505 O O . THR A 1 189 ? -17.083 0.001 31.090 1.00 97.56 189 THR A O 1
ATOM 1508 N N . ASP A 1 190 ? -14.945 -0.120 30.446 1.00 97.62 190 ASP A N 1
ATOM 1509 C CA . ASP A 1 190 ? -14.552 -1.046 31.504 1.00 97.62 190 ASP A CA 1
ATOM 1510 C C . ASP A 1 190 ? -14.477 -0.388 32.887 1.00 97.62 190 ASP A C 1
ATOM 1512 O O . ASP A 1 190 ? -14.673 -1.080 33.888 1.00 97.62 190 ASP A O 1
ATOM 1516 N N . SER A 1 191 ? -14.277 0.934 32.984 1.00 97.62 191 SER A N 1
ATOM 1517 C CA . SER A 1 191 ? -14.503 1.639 34.254 1.00 97.62 191 SER A CA 1
ATOM 1518 C C . SER A 1 191 ? -15.985 1.707 34.590 1.00 97.62 191 SER A C 1
ATOM 1520 O O . SER A 1 191 ? -16.374 1.246 35.658 1.00 97.62 191 SER A O 1
ATOM 1522 N N . ALA A 1 192 ? -16.827 2.152 33.652 1.00 97.19 192 ALA A N 1
ATOM 1523 C CA . ALA A 1 192 ? -18.271 2.239 33.855 1.00 97.19 192 ALA A CA 1
ATOM 1524 C C . ALA A 1 192 ? -18.890 0.890 34.272 1.00 97.19 192 ALA A C 1
ATOM 1526 O O . ALA A 1 192 ? -19.729 0.856 35.170 1.00 97.19 192 ALA A O 1
ATOM 1527 N N . LYS A 1 193 ? -18.424 -0.238 33.708 1.00 97.69 193 LYS A N 1
ATOM 1528 C CA . LYS A 1 193 ? -18.799 -1.594 34.160 1.00 97.69 193 LYS A CA 1
ATOM 1529 C C . LYS A 1 193 ? -18.414 -1.865 35.621 1.00 97.69 193 LYS A C 1
ATOM 1531 O O . LYS A 1 193 ? -19.230 -2.407 36.363 1.00 97.69 193 LYS A O 1
ATOM 1536 N N . ARG A 1 194 ? -17.191 -1.513 36.044 1.00 97.44 194 ARG A N 1
ATOM 1537 C CA . ARG A 1 194 ? -16.714 -1.705 37.431 1.00 97.44 194 ARG A CA 1
ATOM 1538 C C . ARG A 1 194 ? -17.479 -0.830 38.422 1.00 97.44 194 ARG A C 1
ATOM 1540 O O . ARG A 1 194 ? -17.846 -1.304 39.494 1.00 97.44 194 ARG A O 1
ATOM 1547 N N . ASP A 1 195 ? -17.739 0.421 38.060 1.00 97.19 195 ASP A N 1
ATOM 1548 C CA . ASP A 1 195 ? -18.449 1.365 38.919 1.00 97.19 195 ASP A CA 1
ATOM 1549 C C . ASP A 1 195 ? -19.946 1.007 39.026 1.00 97.19 195 ASP A C 1
ATOM 1551 O O . ASP A 1 195 ? -20.498 1.027 40.126 1.00 97.19 195 ASP A O 1
ATOM 1555 N N . LEU A 1 196 ? -20.573 0.532 37.938 1.00 97.94 196 LEU A N 1
ATOM 1556 C CA . LEU A 1 196 ? -21.921 -0.055 37.957 1.00 97.94 196 LEU A CA 1
ATOM 1557 C C . LEU A 1 196 ? -21.990 -1.339 38.802 1.00 97.94 196 LEU A C 1
ATOM 1559 O O . LEU A 1 196 ? -22.940 -1.522 39.561 1.00 97.94 196 LEU A O 1
ATOM 1563 N N . ALA A 1 197 ? -20.987 -2.219 38.714 1.00 97.69 197 ALA A N 1
ATOM 1564 C CA . ALA A 1 197 ? -20.918 -3.422 39.545 1.00 97.69 197 ALA A CA 1
ATOM 1565 C C . ALA A 1 197 ? -20.834 -3.073 41.043 1.00 97.69 197 ALA A C 1
ATOM 1567 O O . ALA A 1 197 ? -21.596 -3.624 41.836 1.00 97.69 197 ALA A O 1
ATOM 1568 N N . ARG A 1 198 ? -19.990 -2.098 41.416 1.00 97.31 198 ARG A N 1
ATOM 1569 C CA . ARG A 1 198 ? -19.890 -1.586 42.795 1.00 97.31 198 ARG A CA 1
ATOM 1570 C C . ARG A 1 198 ? -21.204 -0.956 43.271 1.00 97.31 198 ARG A C 1
ATOM 1572 O O . ARG A 1 198 ? -21.617 -1.196 44.401 1.00 97.31 198 ARG A O 1
ATOM 1579 N N . ALA A 1 199 ? -21.879 -0.179 42.422 1.00 96.75 199 ALA A N 1
ATOM 1580 C CA . ALA A 1 199 ? -23.179 0.406 42.754 1.00 96.75 199 ALA A CA 1
ATOM 1581 C C . ALA A 1 199 ? -24.250 -0.677 42.991 1.00 96.75 199 ALA A C 1
ATOM 1583 O O . ALA A 1 199 ? -24.999 -0.600 43.963 1.00 96.75 199 ALA A O 1
ATOM 1584 N N . ASN A 1 200 ? -24.283 -1.724 42.162 1.00 97.38 200 ASN A N 1
ATOM 1585 C CA . ASN A 1 200 ? -25.193 -2.859 42.340 1.00 97.38 200 ASN A CA 1
ATOM 1586 C C . ASN A 1 200 ? -24.900 -3.648 43.630 1.00 97.38 200 ASN A C 1
ATOM 1588 O O . ASN A 1 200 ? -25.835 -4.033 44.329 1.00 97.38 200 ASN A O 1
ATOM 1592 N N . GLU A 1 201 ? -23.626 -3.844 43.985 1.00 97.06 201 GLU A N 1
ATOM 1593 C CA . GLU A 1 201 ? -23.214 -4.454 45.257 1.00 97.06 201 GLU A CA 1
ATOM 1594 C C . GLU A 1 201 ? -23.662 -3.611 46.465 1.00 97.06 201 GLU A C 1
ATOM 1596 O O . GLU A 1 201 ? -24.245 -4.139 47.414 1.00 97.06 201 GLU A O 1
ATOM 1601 N N . GLN A 1 202 ? -23.488 -2.286 46.404 1.00 96.19 202 GLN A N 1
ATOM 1602 C CA . GLN A 1 202 ? -23.975 -1.360 47.432 1.00 96.19 202 GLN A CA 1
ATOM 1603 C C . GLN A 1 202 ? -25.505 -1.396 47.566 1.00 96.19 202 GLN A C 1
ATOM 1605 O O . GLN A 1 202 ? -26.015 -1.459 48.684 1.00 96.19 202 GLN A O 1
ATOM 1610 N N . VAL A 1 203 ? -26.249 -1.417 46.456 1.00 96.38 203 VAL A N 1
ATOM 1611 C CA . VAL A 1 203 ? -27.717 -1.560 46.471 1.00 96.38 203 VAL A CA 1
ATOM 1612 C C . VAL A 1 203 ? -28.134 -2.902 47.083 1.00 96.38 203 VAL A C 1
ATOM 1614 O O . VAL A 1 203 ? -29.028 -2.927 47.930 1.00 96.38 203 VAL A O 1
ATOM 1617 N N . ALA A 1 204 ? -27.465 -4.002 46.726 1.00 96.00 204 ALA A N 1
ATOM 1618 C CA . ALA A 1 204 ? -27.736 -5.326 47.286 1.00 96.00 204 ALA A CA 1
ATOM 1619 C C . ALA A 1 204 ? -27.446 -5.404 48.798 1.00 96.00 204 ALA A C 1
ATOM 1621 O O . ALA A 1 204 ? -28.189 -6.060 49.526 1.00 96.00 204 ALA A O 1
ATOM 1622 N N . HIS A 1 205 ? -26.418 -4.702 49.285 1.00 95.00 205 HIS A N 1
ATOM 1623 C CA . HIS A 1 205 ? -26.097 -4.610 50.712 1.00 95.00 205 HIS A CA 1
ATOM 1624 C C . HIS A 1 205 ? -27.073 -3.710 51.494 1.00 95.00 205 HIS A C 1
ATOM 1626 O O . HIS A 1 205 ? -27.466 -4.040 52.613 1.00 95.00 205 HIS A O 1
ATOM 1632 N N . LEU A 1 206 ? -27.502 -2.584 50.913 1.00 95.62 206 LEU A N 1
ATOM 1633 C CA . LEU A 1 206 ? -28.402 -1.628 51.568 1.00 95.62 206 LEU A CA 1
ATOM 1634 C C . LEU A 1 206 ? -29.872 -2.080 51.571 1.00 95.62 206 LEU A C 1
ATOM 1636 O O . LEU A 1 206 ? -30.599 -1.756 52.508 1.00 95.62 206 LEU A O 1
ATOM 1640 N N . ALA A 1 207 ? -30.322 -2.850 50.576 1.00 95.69 207 ALA A N 1
ATOM 1641 C CA . ALA A 1 207 ? -31.697 -3.350 50.489 1.00 95.69 207 ALA A CA 1
ATOM 1642 C C . ALA A 1 207 ? -32.198 -4.102 51.751 1.00 95.69 207 ALA A C 1
ATOM 1644 O O . ALA A 1 207 ? -33.263 -3.735 52.261 1.00 95.69 207 ALA A O 1
ATOM 1645 N N . PRO A 1 208 ? -31.483 -5.102 52.317 1.00 95.12 208 PRO A N 1
ATOM 1646 C CA . PRO A 1 208 ? -31.915 -5.765 53.550 1.00 95.12 208 PRO A CA 1
ATOM 1647 C C . PRO A 1 208 ? -31.881 -4.832 54.768 1.00 95.12 208 PRO A C 1
ATOM 1649 O O . PRO A 1 208 ? -32.747 -4.943 55.634 1.00 95.12 208 PRO A O 1
ATOM 1652 N N . LEU A 1 209 ? -30.943 -3.879 54.825 1.00 94.56 209 LEU A N 1
ATOM 1653 C CA . LEU A 1 209 ? -30.871 -2.892 55.908 1.00 94.56 209 LEU A CA 1
ATOM 1654 C C . LEU A 1 209 ? -32.071 -1.933 55.871 1.00 94.56 209 LEU A C 1
ATOM 1656 O O . LEU A 1 209 ? -32.701 -1.708 56.900 1.00 94.56 209 LEU A O 1
ATOM 1660 N N . LEU A 1 210 ? -32.450 -1.438 54.688 1.00 94.75 210 LEU A N 1
ATOM 1661 C CA . LEU A 1 210 ? -33.642 -0.604 54.494 1.00 94.75 210 LEU A CA 1
ATOM 1662 C C . LEU A 1 210 ? -34.938 -1.356 54.824 1.00 94.75 210 LEU A C 1
ATOM 1664 O O . LEU A 1 210 ? -35.837 -0.787 55.442 1.00 94.75 210 LEU A O 1
ATOM 1668 N N . ASN A 1 211 ? -35.034 -2.641 54.470 1.00 92.44 211 ASN A N 1
ATOM 1669 C CA . ASN A 1 211 ? -36.162 -3.475 54.886 1.00 92.44 211 ASN A CA 1
ATOM 1670 C C . ASN A 1 211 ? -36.198 -3.648 56.412 1.00 92.44 211 ASN A C 1
ATOM 1672 O O . ASN A 1 211 ? -37.260 -3.495 57.010 1.00 92.44 211 ASN A O 1
ATOM 1676 N N . ARG A 1 212 ? -35.049 -3.869 57.065 1.00 90.31 212 ARG A N 1
ATOM 1677 C CA . ARG A 1 212 ? -34.979 -3.996 58.527 1.00 90.31 212 ARG A CA 1
ATOM 1678 C C . ARG A 1 212 ? -35.307 -2.692 59.262 1.00 90.31 212 ARG A C 1
ATOM 1680 O O . ARG A 1 212 ? -35.934 -2.739 60.316 1.00 90.31 212 ARG A O 1
ATOM 1687 N N . VAL A 1 213 ? -34.933 -1.538 58.710 1.00 92.12 213 VAL A N 1
ATOM 1688 C CA . VAL A 1 213 ? -35.354 -0.225 59.230 1.00 92.12 213 VAL A CA 1
ATOM 1689 C C . VAL A 1 213 ? -36.875 -0.083 59.126 1.00 92.12 213 VAL A C 1
ATOM 1691 O O . VAL A 1 213 ? -37.516 0.163 60.143 1.00 92.12 213 VAL A O 1
ATOM 1694 N N . ARG A 1 214 ? -37.474 -0.382 57.965 1.00 92.69 214 ARG A N 1
ATOM 1695 C CA . ARG A 1 214 ? -38.940 -0.369 57.777 1.00 92.69 214 ARG A CA 1
ATOM 1696 C C . ARG A 1 214 ? -39.683 -1.321 58.721 1.00 92.69 214 ARG A C 1
ATOM 1698 O O . ARG A 1 214 ? -40.749 -0.971 59.219 1.00 92.69 214 ARG A O 1
ATOM 1705 N N . GLU A 1 215 ? -39.142 -2.509 58.995 1.00 89.06 215 GLU A N 1
ATOM 1706 C CA . GLU A 1 215 ? -39.706 -3.438 59.988 1.00 89.06 215 GLU A CA 1
ATOM 1707 C C . GLU A 1 215 ? -39.758 -2.819 61.393 1.00 89.06 215 GLU A C 1
ATOM 1709 O O . GLU A 1 215 ? -40.758 -2.978 62.095 1.00 89.06 215 GLU A O 1
ATOM 1714 N N . LEU A 1 216 ? -38.711 -2.099 61.803 1.00 87.44 216 LEU A N 1
ATOM 1715 C CA . LEU A 1 216 ? -38.647 -1.427 63.103 1.00 87.44 216 LEU A CA 1
ATOM 1716 C C . LEU A 1 216 ? -39.570 -0.197 63.147 1.00 87.44 216 LEU A C 1
ATOM 1718 O O . LEU A 1 216 ? -40.361 -0.060 64.081 1.00 87.44 216 LEU A O 1
ATOM 1722 N N . GLU A 1 217 ? -39.534 0.644 62.110 1.00 91.81 217 GLU A N 1
ATOM 1723 C CA . GLU A 1 217 ? -40.393 1.827 61.943 1.00 91.81 217 GLU A CA 1
ATOM 1724 C C . GLU A 1 217 ? -41.886 1.477 61.880 1.00 91.81 217 GLU A C 1
ATOM 1726 O O . GLU A 1 217 ? -42.720 2.265 62.321 1.00 91.81 217 GLU A O 1
ATOM 1731 N N . SER A 1 218 ? -42.243 0.273 61.413 1.00 90.88 218 SER A N 1
ATOM 1732 C CA . SER A 1 218 ? -43.632 -0.213 61.400 1.00 90.88 218 SER A CA 1
ATOM 1733 C C . SER A 1 218 ? -44.280 -0.297 62.790 1.00 90.88 218 SER A C 1
ATOM 1735 O O . SER A 1 218 ? -45.492 -0.493 62.895 1.00 90.88 218 SER A O 1
ATOM 1737 N N . GLY A 1 219 ? -43.482 -0.247 63.864 1.00 86.88 219 GLY A N 1
ATOM 1738 C CA . GLY A 1 219 ? -43.941 -0.359 65.248 1.00 86.88 219 GLY A CA 1
ATOM 1739 C C . GLY A 1 219 ? -44.516 -1.729 65.627 1.00 86.88 219 GLY A C 1
ATOM 1740 O O . GLY A 1 219 ? -44.865 -1.932 66.790 1.00 86.88 219 GLY A O 1
ATOM 1741 N N . GLN A 1 220 ? -44.600 -2.696 64.702 1.00 87.12 220 GLN A N 1
ATOM 1742 C CA . GLN A 1 220 ? -45.280 -3.979 64.923 1.00 87.12 220 GLN A CA 1
ATOM 1743 C C . GLN A 1 220 ? -44.682 -4.777 66.089 1.00 87.12 220 GLN A C 1
ATOM 1745 O O . GLN A 1 220 ? -45.432 -5.368 66.870 1.00 87.12 220 GLN A O 1
ATOM 1750 N N . ALA A 1 221 ? -43.354 -4.749 66.248 1.00 84.06 221 ALA A N 1
ATOM 1751 C CA . ALA A 1 221 ? -42.659 -5.384 67.366 1.00 84.06 221 ALA A CA 1
ATOM 1752 C C . ALA A 1 221 ? -43.039 -4.745 68.714 1.00 84.06 221 ALA A C 1
ATOM 1754 O O . ALA A 1 221 ? -43.437 -5.452 69.639 1.00 84.06 221 ALA A O 1
ATOM 1755 N N . MET A 1 222 ? -43.013 -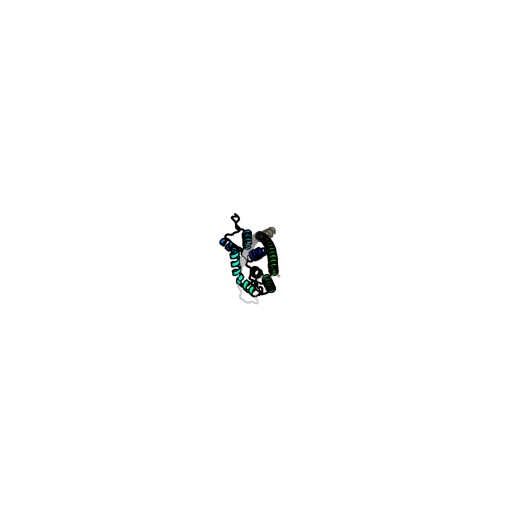3.411 68.807 1.00 85.94 222 MET A N 1
ATOM 1756 C CA . MET A 1 222 ? -43.418 -2.670 70.009 1.00 85.94 222 MET A CA 1
ATOM 1757 C C . MET A 1 222 ? -44.903 -2.865 70.328 1.00 85.94 222 MET A C 1
ATOM 1759 O O . MET A 1 222 ? -45.255 -3.104 71.481 1.00 85.94 222 MET A O 1
ATOM 1763 N N . ALA A 1 223 ? -45.775 -2.874 69.318 1.00 88.56 223 ALA A N 1
ATOM 1764 C CA . ALA A 1 223 ? -47.194 -3.166 69.492 1.00 88.56 223 ALA A CA 1
ATOM 1765 C C . ALA A 1 223 ? -47.441 -4.620 69.951 1.00 88.56 223 ALA A C 1
ATOM 1767 O O . ALA A 1 223 ? -48.348 -4.874 70.743 1.00 88.56 223 ALA A O 1
ATOM 1768 N N . ALA A 1 224 ? -46.635 -5.586 69.496 1.00 88.31 224 ALA A N 1
ATOM 1769 C CA . ALA A 1 224 ? -46.697 -6.971 69.963 1.00 88.31 224 ALA A CA 1
ATOM 1770 C C . ALA A 1 224 ? -46.191 -7.127 71.408 1.00 88.31 224 ALA A C 1
ATOM 1772 O O . ALA A 1 224 ? -46.801 -7.865 72.184 1.00 88.31 224 ALA A O 1
ATOM 1773 N N . ILE A 1 225 ? -45.129 -6.409 71.788 1.00 90.19 225 ILE A N 1
ATOM 1774 C CA . ILE A 1 225 ? -44.626 -6.350 73.168 1.00 90.19 225 ILE A CA 1
ATOM 1775 C C . ILE A 1 225 ? -45.671 -5.703 74.086 1.00 90.19 225 ILE A C 1
ATOM 1777 O O . ILE A 1 225 ? -46.015 -6.294 75.103 1.00 90.19 225 ILE A O 1
ATOM 1781 N N . GLY A 1 226 ? -46.257 -4.566 73.696 1.00 92.06 226 GLY A N 1
ATOM 1782 C CA . GLY A 1 226 ? -47.319 -3.896 74.456 1.00 92.06 226 GLY A CA 1
ATOM 1783 C C . GLY A 1 226 ? -48.551 -4.780 74.674 1.00 92.06 226 GLY A C 1
ATOM 1784 O O . GLY A 1 226 ? -49.041 -4.884 75.796 1.00 92.06 226 GLY A O 1
ATOM 1785 N N . ARG A 1 227 ? -49.003 -5.512 73.641 1.00 93.19 227 ARG A N 1
ATOM 1786 C CA . ARG A 1 227 ? -50.085 -6.507 73.784 1.00 93.19 227 ARG A CA 1
ATOM 1787 C C . ARG A 1 227 ? -49.726 -7.640 74.753 1.00 93.19 227 ARG A C 1
ATOM 1789 O O . ARG A 1 227 ? -50.587 -8.065 75.518 1.00 93.19 227 ARG A O 1
ATOM 1796 N N . ARG A 1 228 ? -48.479 -8.129 74.737 1.00 92.62 228 ARG A N 1
ATOM 1797 C CA . ARG A 1 228 ? -48.003 -9.159 75.682 1.00 92.62 228 ARG A CA 1
ATOM 1798 C C . ARG A 1 228 ? -47.911 -8.634 77.115 1.00 92.62 228 ARG A C 1
ATOM 1800 O O . ARG A 1 228 ? -48.296 -9.354 78.027 1.00 92.62 228 ARG A O 1
ATOM 1807 N N . LEU A 1 229 ? -47.450 -7.397 77.303 1.00 94.44 229 LEU A N 1
ATOM 1808 C CA . LEU A 1 229 ? -47.360 -6.755 78.614 1.00 94.44 229 LEU A CA 1
ATOM 1809 C C . LEU A 1 229 ? -48.752 -6.572 79.234 1.00 94.44 229 LEU A C 1
ATOM 1811 O O . LEU A 1 229 ? -48.969 -7.009 80.357 1.00 94.44 229 LEU A O 1
ATOM 1815 N N . LEU A 1 230 ? -49.717 -6.050 78.469 1.00 94.88 230 LEU A N 1
ATOM 1816 C CA . LEU A 1 230 ? -51.109 -5.896 78.908 1.00 94.88 230 LEU A CA 1
ATOM 1817 C C . LEU A 1 230 ? -51.777 -7.247 79.243 1.00 94.88 230 LEU A C 1
ATOM 1819 O O . LEU A 1 230 ? -52.548 -7.350 80.198 1.00 94.88 230 LEU A O 1
ATOM 1823 N N . LEU A 1 231 ? -51.467 -8.307 78.487 1.00 95.12 231 LEU A N 1
ATOM 1824 C CA . LEU A 1 231 ? -51.913 -9.670 78.807 1.00 95.12 231 LEU A CA 1
ATOM 1825 C C . LEU A 1 231 ? -51.301 -10.186 80.117 1.00 95.12 231 LEU A C 1
ATOM 1827 O O . LEU A 1 231 ? -52.031 -10.719 80.948 1.00 95.12 231 LEU A O 1
ATOM 1831 N N . ALA A 1 232 ? -49.999 -9.995 80.333 1.00 93.94 232 ALA A N 1
ATOM 1832 C CA . ALA A 1 232 ? -49.334 -10.393 81.574 1.00 93.94 232 ALA A CA 1
ATOM 1833 C C . ALA A 1 232 ? -49.851 -9.598 82.789 1.00 93.94 232 ALA A C 1
ATOM 1835 O O . ALA A 1 232 ? -50.085 -10.171 83.849 1.00 93.94 232 ALA A O 1
ATOM 1836 N N . GLU A 1 233 ? -50.095 -8.297 82.631 1.00 95.38 233 GLU A N 1
ATOM 1837 C CA . GLU A 1 233 ? -50.620 -7.419 83.681 1.00 95.38 233 GLU A CA 1
ATOM 1838 C C . GLU A 1 233 ? -52.068 -7.767 84.061 1.00 95.38 233 GLU A C 1
ATOM 1840 O O . GLU A 1 233 ? -52.390 -7.894 85.244 1.00 95.38 233 GLU A O 1
ATOM 1845 N N . THR A 1 234 ? -52.936 -8.023 83.075 1.00 94.75 234 THR A N 1
ATOM 1846 C CA . THR A 1 234 ? -54.313 -8.485 83.334 1.00 94.75 234 THR A CA 1
ATOM 1847 C C . THR A 1 234 ? -54.358 -9.895 83.929 1.00 94.75 234 THR A C 1
ATOM 1849 O O . THR A 1 234 ? -55.200 -10.163 84.788 1.00 94.75 234 THR A O 1
ATOM 1852 N N . GLN A 1 235 ? -53.431 -10.786 83.556 1.00 94.12 235 GLN A N 1
ATOM 1853 C CA . GLN A 1 235 ? -53.250 -12.083 84.218 1.00 94.12 235 GLN A CA 1
ATOM 1854 C C . GLN A 1 235 ? -52.782 -11.920 85.673 1.00 94.12 235 GLN A C 1
ATOM 1856 O O . GLN A 1 235 ? -53.366 -12.537 86.560 1.00 94.12 235 GLN A O 1
ATOM 1861 N N . ALA A 1 236 ? -51.812 -11.043 85.947 1.00 93.88 236 ALA A N 1
ATOM 1862 C CA . ALA A 1 236 ? -51.332 -10.755 87.300 1.00 93.88 236 ALA A CA 1
ATOM 1863 C C . ALA A 1 236 ? -52.386 -10.053 88.181 1.00 93.88 236 ALA A C 1
ATOM 1865 O O . ALA A 1 236 ? -52.413 -10.253 89.394 1.00 93.88 236 ALA A O 1
ATOM 1866 N N . SER A 1 237 ? -53.280 -9.239 87.606 1.00 94.69 237 SER A N 1
ATOM 1867 C CA . SER A 1 237 ? -54.451 -8.713 88.328 1.00 94.69 237 SER A CA 1
ATOM 1868 C C . SER A 1 237 ? -55.400 -9.842 88.734 1.00 94.69 237 SER A C 1
ATOM 1870 O O . SER A 1 237 ? -55.735 -9.968 89.908 1.00 94.69 237 SER A O 1
ATOM 1872 N N . ARG A 1 238 ? -55.756 -10.724 87.790 1.00 94.19 238 ARG A N 1
ATOM 1873 C CA . ARG A 1 238 ? -56.643 -11.870 88.052 1.00 94.19 238 ARG A CA 1
ATOM 1874 C C . ARG A 1 238 ? -56.053 -12.883 89.032 1.00 94.19 238 ARG A C 1
ATOM 1876 O O . ARG A 1 238 ? -56.813 -13.472 89.790 1.00 94.19 238 ARG A O 1
ATOM 1883 N N . ALA A 1 239 ? -54.733 -13.077 89.027 1.00 93.44 239 ALA A N 1
ATOM 1884 C CA . ALA A 1 239 ? -54.042 -13.906 90.013 1.00 93.44 239 ALA A CA 1
ATOM 1885 C C . ALA A 1 239 ? -54.233 -13.340 91.429 1.00 93.44 239 ALA A C 1
ATOM 1887 O O . ALA A 1 239 ? -54.774 -14.034 92.280 1.00 93.44 239 ALA A O 1
ATOM 1888 N N . ARG A 1 240 ? -53.942 -12.048 91.634 1.00 95.38 240 ARG A N 1
ATOM 1889 C CA . ARG A 1 240 ? -54.126 -11.363 92.928 1.00 95.38 240 ARG A CA 1
ATOM 1890 C C . ARG A 1 240 ? -55.585 -11.326 93.394 1.00 95.38 240 ARG A C 1
ATOM 1892 O O . ARG A 1 240 ? -55.864 -11.514 94.573 1.00 95.38 240 ARG A O 1
ATOM 1899 N N . GLU A 1 241 ? -56.536 -11.148 92.475 1.00 94.06 241 GLU A N 1
ATOM 1900 C CA . GLU A 1 241 ? -57.969 -11.279 92.784 1.00 94.06 241 GLU A CA 1
ATOM 1901 C C . GLU A 1 241 ? -58.371 -12.706 93.186 1.00 94.06 241 GLU A C 1
ATOM 1903 O O . GLU A 1 241 ? -59.295 -12.873 93.981 1.00 94.06 241 GLU A O 1
ATOM 1908 N N . ALA A 1 242 ? -57.732 -13.736 92.625 1.00 92.56 242 ALA A N 1
ATOM 1909 C CA . ALA A 1 242 ? -57.980 -15.127 92.992 1.00 92.56 242 ALA A CA 1
ATOM 1910 C C . ALA A 1 242 ? -57.322 -15.481 94.334 1.00 92.56 242 ALA A C 1
ATOM 1912 O O . ALA A 1 242 ? -57.965 -16.125 95.155 1.00 92.56 242 ALA A O 1
ATOM 1913 N N . GLU A 1 243 ? -56.101 -15.006 94.584 1.00 94.25 243 GLU A N 1
ATOM 1914 C CA . GLU A 1 243 ? -55.373 -15.142 95.853 1.00 94.25 243 GLU A CA 1
ATOM 1915 C C . GLU A 1 243 ? -56.187 -14.554 97.018 1.00 94.25 243 GLU A C 1
ATOM 1917 O O . GLU A 1 243 ? -56.504 -15.277 97.958 1.00 94.25 243 GLU A O 1
ATOM 1922 N N . ALA A 1 244 ? -56.663 -13.308 96.904 1.00 93.94 244 ALA A N 1
ATOM 1923 C CA . ALA A 1 244 ? -57.505 -12.679 97.932 1.00 93.94 244 ALA A CA 1
ATOM 1924 C C . ALA A 1 244 ? -58.854 -13.404 98.154 1.00 93.94 244 ALA A C 1
ATOM 1926 O O . ALA A 1 244 ? -59.391 -13.429 99.264 1.00 93.94 244 ALA A O 1
ATOM 1927 N N . ARG A 1 245 ? -59.423 -14.029 97.110 1.00 94.19 245 ARG A N 1
ATOM 1928 C CA . ARG A 1 245 ? -60.631 -14.868 97.244 1.00 94.19 245 ARG A CA 1
ATOM 1929 C C . ARG A 1 245 ? -60.333 -16.209 97.911 1.00 94.19 245 ARG A C 1
ATOM 1931 O O . ARG A 1 245 ? -61.196 -16.702 98.628 1.00 94.19 245 ARG A O 1
ATOM 1938 N N . ILE A 1 246 ? -59.156 -16.792 97.683 1.00 93.94 246 ILE A N 1
ATOM 1939 C CA . ILE A 1 246 ? -58.707 -18.005 98.378 1.00 93.94 246 ILE A CA 1
ATOM 1940 C C . ILE A 1 246 ? -58.524 -17.692 99.863 1.00 93.94 246 ILE A C 1
ATOM 1942 O O . ILE A 1 246 ? -59.129 -18.377 100.674 1.00 93.94 246 ILE A O 1
ATOM 1946 N N . GLU A 1 247 ? -57.826 -16.609 100.206 1.00 94.00 247 GLU A N 1
ATOM 1947 C CA . GLU A 1 247 ? -57.654 -16.126 101.586 1.00 94.00 247 GLU A CA 1
ATOM 1948 C C . GLU A 1 247 ? -59.012 -15.937 102.295 1.00 94.00 247 GLU A C 1
ATOM 1950 O O . GLU A 1 247 ? -59.263 -16.543 103.337 1.00 94.00 247 GLU A O 1
ATOM 1955 N N . THR A 1 248 ? -59.957 -15.231 101.658 1.00 94.12 248 THR A N 1
ATOM 1956 C CA . THR A 1 248 ? -61.333 -15.061 102.177 1.00 94.12 248 THR A CA 1
ATOM 1957 C C . THR A 1 248 ? -62.060 -16.404 102.377 1.00 94.12 248 THR A C 1
ATOM 1959 O O . THR A 1 248 ? -62.787 -16.597 103.353 1.00 94.12 248 THR A O 1
ATOM 1962 N N . LEU A 1 249 ? -61.896 -17.360 101.455 1.00 92.75 249 LEU A N 1
ATOM 1963 C CA . LEU A 1 249 ? -62.514 -18.687 101.560 1.00 92.75 249 LEU A CA 1
ATOM 1964 C C . LEU A 1 249 ? -61.846 -19.558 102.632 1.00 92.75 249 LEU A C 1
ATOM 1966 O O . LEU A 1 249 ? -62.534 -20.352 103.273 1.00 92.75 249 LEU A O 1
ATOM 1970 N N . GLU A 1 250 ? -60.543 -19.413 102.858 1.00 93.75 250 GLU A N 1
ATOM 1971 C CA . GLU A 1 250 ? -59.814 -20.094 103.929 1.00 93.75 250 GLU A CA 1
ATOM 1972 C C . GLU A 1 250 ? -60.239 -19.572 105.308 1.00 93.75 250 GLU A C 1
ATOM 1974 O O . GLU A 1 250 ? -60.498 -20.388 106.197 1.00 93.75 250 GLU A O 1
ATOM 1979 N N . GLU A 1 251 ? -60.449 -18.259 105.465 1.00 92.69 251 GLU A N 1
ATOM 1980 C CA . GLU A 1 251 ? -61.087 -17.673 106.654 1.00 92.69 251 GLU A CA 1
ATOM 1981 C C . GLU A 1 251 ? -62.501 -18.235 106.875 1.00 92.69 251 GLU A C 1
ATOM 1983 O O . GLU A 1 251 ? -62.810 -18.740 107.958 1.00 92.69 251 GLU A O 1
ATOM 1988 N N . MET A 1 252 ? -63.359 -18.232 105.846 1.00 92.25 252 MET A N 1
ATOM 1989 C CA . MET A 1 252 ? -64.714 -18.796 105.942 1.00 92.25 252 MET A CA 1
ATOM 1990 C C . MET A 1 252 ? -64.703 -20.288 106.312 1.00 92.25 252 MET A C 1
ATOM 1992 O O . MET A 1 252 ? -65.514 -20.736 107.124 1.00 92.25 252 MET A O 1
ATOM 1996 N N . VAL A 1 253 ? -63.775 -21.073 105.756 1.00 94.50 253 VAL A N 1
ATOM 1997 C CA . VAL A 1 253 ? -63.608 -22.494 106.094 1.00 94.50 253 VAL A CA 1
ATOM 1998 C C . VAL A 1 253 ? -63.074 -22.674 107.518 1.00 94.50 253 VAL A C 1
ATOM 2000 O O . VAL A 1 253 ? -63.481 -23.623 108.190 1.00 94.50 253 VAL A O 1
ATOM 2003 N N . ALA A 1 254 ? -62.217 -21.780 108.019 1.00 93.19 254 ALA A N 1
ATOM 2004 C CA . ALA A 1 254 ? -61.777 -21.789 109.412 1.00 93.19 254 ALA A CA 1
ATOM 2005 C C . ALA A 1 254 ? -62.943 -21.507 110.378 1.00 93.19 254 ALA A C 1
ATOM 2007 O O . ALA A 1 254 ? -63.133 -22.267 111.330 1.00 93.19 254 ALA A O 1
ATOM 2008 N N . VAL A 1 255 ? -63.779 -20.501 110.088 1.00 92.81 255 VAL A N 1
ATOM 2009 C CA . VAL A 1 255 ? -64.997 -20.193 110.863 1.00 92.81 255 VAL A CA 1
ATOM 2010 C C . VAL A 1 255 ? -65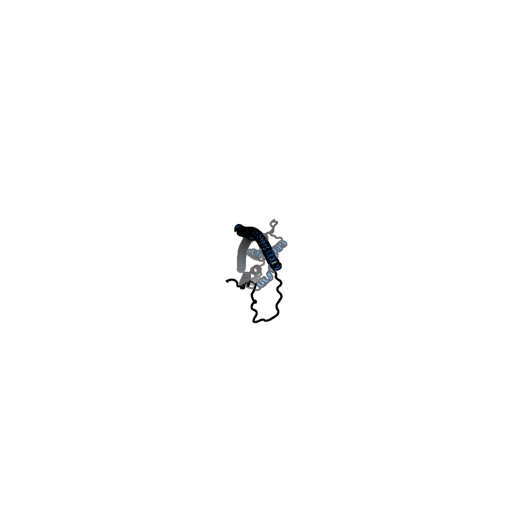.964 -21.381 110.858 1.00 92.81 255 VAL A C 1
ATOM 2012 O O . VAL A 1 255 ? -66.342 -21.864 111.924 1.00 92.81 255 VAL A O 1
ATOM 2015 N N . LEU A 1 256 ? -66.293 -21.936 109.686 1.00 91.19 256 LEU A N 1
ATOM 2016 C CA . LEU A 1 256 ? -67.206 -23.083 109.569 1.00 91.19 256 LEU A CA 1
ATOM 2017 C C . LEU A 1 256 ? -66.669 -24.356 110.248 1.00 91.19 256 LEU A C 1
ATOM 2019 O O . LEU A 1 256 ? -67.450 -25.152 110.772 1.00 91.19 256 LEU A O 1
ATOM 2023 N N . ARG A 1 257 ? -65.344 -24.561 110.286 1.00 92.00 257 ARG A N 1
ATOM 2024 C CA . ARG A 1 257 ? -64.717 -25.628 111.091 1.00 92.00 257 ARG A CA 1
ATOM 2025 C C . ARG A 1 257 ? -64.871 -25.362 112.591 1.00 92.00 257 ARG A C 1
ATOM 2027 O O . ARG A 1 257 ? -65.162 -26.303 113.329 1.00 92.00 257 ARG A O 1
ATOM 2034 N N . GLY A 1 258 ? -64.720 -24.111 113.026 1.00 91.00 258 GLY A N 1
ATOM 2035 C CA . GLY A 1 258 ? -64.955 -23.677 114.405 1.00 91.00 258 GLY A CA 1
ATOM 2036 C C . GLY A 1 258 ? -66.398 -23.912 114.858 1.00 91.00 258 GLY A C 1
ATOM 2037 O O . GLY A 1 258 ? -66.616 -24.569 115.876 1.00 91.00 258 GLY A O 1
ATOM 2038 N N . ASP A 1 259 ? -67.379 -23.469 114.069 1.00 90.06 259 ASP A N 1
ATOM 2039 C CA . ASP A 1 259 ? -68.802 -23.694 114.348 1.00 90.06 259 ASP A CA 1
ATOM 2040 C C . ASP A 1 259 ? -69.180 -25.176 114.304 1.00 90.06 259 ASP A C 1
ATOM 2042 O O . ASP A 1 259 ? -69.887 -25.646 115.192 1.00 90.06 259 ASP A O 1
ATOM 2046 N N . LYS A 1 260 ? -68.655 -25.959 113.350 1.00 91.56 260 LYS A N 1
ATOM 2047 C CA . LYS A 1 260 ? -68.859 -27.417 113.344 1.00 91.56 260 LYS A CA 1
ATOM 2048 C C . LYS A 1 260 ? -68.306 -28.072 114.615 1.00 91.56 260 LYS A C 1
ATOM 2050 O O . LYS A 1 260 ? -68.946 -28.966 115.160 1.00 91.56 260 LYS A O 1
ATOM 2055 N N . ALA A 1 261 ? -67.139 -27.641 115.096 1.00 90.25 261 ALA A N 1
ATOM 2056 C CA . ALA A 1 261 ? -66.562 -28.151 116.338 1.00 90.25 261 ALA A CA 1
ATOM 2057 C C . ALA A 1 261 ? -67.347 -27.695 117.582 1.00 90.25 261 ALA A C 1
ATOM 2059 O O . ALA A 1 261 ? -67.402 -28.432 118.564 1.00 90.25 261 ALA A O 1
ATOM 2060 N N . ARG A 1 262 ? -67.964 -26.506 117.552 1.00 91.25 262 ARG A N 1
ATOM 2061 C CA . ARG A 1 262 ? -68.862 -26.014 118.605 1.00 91.25 262 ARG A CA 1
ATOM 2062 C C . ARG A 1 262 ? -70.166 -26.815 118.648 1.00 91.25 262 ARG A C 1
ATOM 2064 O O . ARG A 1 262 ? -70.453 -27.408 119.679 1.00 91.25 262 ARG A O 1
ATOM 2071 N N . LEU A 1 263 ? -70.876 -26.915 117.524 1.00 88.12 263 LEU A N 1
ATOM 2072 C CA . LEU A 1 263 ? -72.099 -27.717 117.387 1.00 88.12 263 LEU A CA 1
ATOM 2073 C C . LEU A 1 263 ? -71.853 -29.199 117.714 1.00 88.12 263 LEU A C 1
ATOM 2075 O O . LEU A 1 263 ? -72.713 -29.848 118.297 1.00 88.12 263 LEU A O 1
ATOM 2079 N N . GLY A 1 264 ? -70.670 -29.733 117.384 1.00 89.19 264 GLY A N 1
ATOM 2080 C CA . GLY A 1 264 ? -70.253 -31.076 117.794 1.00 89.19 264 GLY A CA 1
ATOM 2081 C C . GLY A 1 264 ? -70.241 -31.248 119.315 1.00 89.19 264 GLY A C 1
ATOM 2082 O O . GLY A 1 264 ? -70.865 -32.177 119.816 1.00 89.19 264 GLY A O 1
ATOM 2083 N N . ARG A 1 265 ? -69.624 -30.311 120.049 1.00 87.69 265 ARG A N 1
ATOM 2084 C CA . ARG A 1 265 ? -69.634 -30.320 121.523 1.00 87.69 265 ARG A CA 1
ATOM 2085 C C . ARG A 1 265 ? -71.034 -30.120 122.100 1.00 87.69 265 ARG A C 1
ATOM 2087 O O . ARG A 1 265 ? -71.392 -30.839 123.014 1.00 87.69 265 ARG A O 1
ATOM 2094 N N . GLU A 1 266 ? -71.838 -29.214 121.545 1.00 88.81 266 GLU A N 1
ATOM 2095 C CA . GLU A 1 266 ? -73.230 -28.989 121.984 1.00 88.81 266 GLU A CA 1
ATOM 2096 C C . GLU A 1 266 ? -74.103 -30.255 121.802 1.00 88.81 266 GLU A C 1
ATOM 2098 O O . GLU A 1 266 ? -74.981 -30.542 122.618 1.00 88.81 266 GLU A O 1
ATOM 2103 N N . MET A 1 267 ? -73.833 -31.064 120.767 1.00 85.94 267 MET A N 1
ATOM 2104 C CA . MET A 1 267 ? -74.471 -32.373 120.556 1.00 85.94 267 MET A CA 1
ATOM 2105 C C . MET A 1 267 ? -73.916 -33.475 121.472 1.00 85.94 267 MET A C 1
ATOM 2107 O O . MET A 1 267 ? -74.680 -34.330 121.909 1.00 85.94 267 MET A O 1
ATOM 2111 N N . GLU A 1 268 ? -72.617 -33.472 121.784 1.00 87.62 268 GLU A N 1
ATOM 2112 C CA . GLU A 1 268 ? -72.017 -34.384 122.774 1.00 87.62 268 GLU A CA 1
ATOM 2113 C C . GLU A 1 268 ? -72.513 -34.075 124.198 1.00 87.62 268 GLU A C 1
ATOM 2115 O O . GLU A 1 268 ? -72.801 -34.994 124.961 1.00 87.62 268 GLU A O 1
ATOM 2120 N N . GLU A 1 269 ? -72.682 -32.796 124.532 1.00 86.56 269 GLU A N 1
ATOM 2121 C CA . GLU A 1 269 ? -73.190 -32.301 125.813 1.00 86.56 269 GLU A CA 1
ATOM 2122 C C . GLU A 1 269 ? -74.671 -32.656 125.995 1.00 86.56 269 GLU A C 1
ATOM 2124 O O . GLU A 1 269 ? -75.013 -33.341 126.957 1.00 86.56 269 GLU A O 1
ATOM 2129 N N . THR A 1 270 ? -75.540 -32.343 125.026 1.00 84.12 270 THR A N 1
ATOM 2130 C CA . THR A 1 270 ? -76.958 -32.764 125.082 1.00 84.12 270 THR A CA 1
ATOM 2131 C C . THR A 1 270 ? -77.150 -34.284 124.981 1.00 84.12 270 THR A C 1
ATOM 2133 O O . THR A 1 270 ? -78.117 -34.819 125.528 1.00 84.12 270 THR A O 1
ATOM 2136 N N . ALA A 1 271 ? -76.230 -35.024 124.347 1.00 84.19 271 ALA A N 1
ATOM 2137 C CA . ALA A 1 271 ? -76.213 -36.486 124.428 1.00 84.19 271 ALA A CA 1
ATOM 2138 C C . ALA A 1 271 ? -75.813 -36.979 125.829 1.00 84.19 271 ALA A C 1
ATOM 2140 O O . ALA A 1 271 ? -76.442 -37.901 126.341 1.00 84.19 271 ALA A O 1
ATOM 2141 N N . ALA A 1 272 ? -74.830 -36.352 126.481 1.00 82.94 272 ALA A N 1
ATOM 2142 C CA . ALA A 1 272 ? -74.442 -36.683 127.850 1.00 82.94 272 ALA A CA 1
ATOM 2143 C C . ALA A 1 272 ? -75.542 -36.335 128.871 1.00 82.94 272 ALA A C 1
ATOM 2145 O O . ALA A 1 272 ? -75.786 -37.128 129.781 1.00 82.94 272 ALA A O 1
ATOM 2146 N N . GLU A 1 273 ? -76.246 -35.210 128.698 1.00 83.50 273 GLU A N 1
ATOM 2147 C CA . GLU A 1 273 ? -77.440 -34.850 129.475 1.00 83.50 273 GLU A CA 1
ATOM 2148 C C . GLU A 1 273 ? -78.555 -35.885 129.296 1.00 83.50 273 GLU A C 1
ATOM 2150 O O . GLU A 1 273 ? -79.084 -36.393 130.286 1.00 83.50 273 GLU A O 1
ATOM 2155 N N . ARG A 1 274 ? -78.878 -36.260 128.048 1.00 79.81 274 ARG A N 1
ATOM 2156 C CA . ARG A 1 274 ? -79.840 -37.333 127.747 1.00 79.81 274 ARG A CA 1
ATOM 2157 C C . ARG A 1 274 ? -79.442 -38.634 128.439 1.00 79.81 274 ARG A C 1
ATOM 2159 O O . ARG A 1 274 ? -80.270 -39.231 129.117 1.00 79.81 274 ARG A O 1
ATOM 2166 N N . ASP A 1 275 ? -78.188 -39.054 128.304 1.00 80.81 275 ASP A N 1
ATOM 2167 C CA . ASP A 1 275 ? -77.698 -40.319 128.857 1.00 80.81 275 ASP A CA 1
ATOM 2168 C C . ASP A 1 275 ? -77.620 -40.285 130.393 1.00 80.81 275 ASP A C 1
ATOM 2170 O O . ASP A 1 275 ? -77.612 -41.337 131.032 1.00 80.81 275 ASP A O 1
ATOM 2174 N N . ALA A 1 276 ? -77.537 -39.101 131.009 1.00 78.50 276 ALA A N 1
ATOM 2175 C CA . ALA A 1 276 ? -77.641 -38.914 132.456 1.00 78.50 276 ALA A CA 1
ATOM 2176 C C . ALA A 1 276 ? -79.103 -38.947 132.936 1.00 78.50 276 ALA A C 1
ATOM 2178 O O . ALA A 1 276 ? -79.397 -39.594 133.940 1.00 78.50 276 ALA A O 1
ATOM 2179 N N . LEU A 1 277 ? -80.029 -38.325 132.198 1.00 77.38 277 LEU A N 1
ATOM 2180 C CA . LEU A 1 277 ? -81.472 -38.399 132.456 1.00 77.38 277 LEU A CA 1
ATOM 2181 C C . LEU A 1 277 ? -82.014 -39.825 132.271 1.00 77.38 277 LEU A C 1
ATOM 2183 O O . LEU A 1 277 ? -82.808 -40.285 133.086 1.00 77.38 277 LEU A O 1
ATOM 2187 N N . GLU A 1 278 ? -81.546 -40.551 131.253 1.00 75.75 278 GLU A N 1
ATOM 2188 C CA . GLU A 1 278 ? -81.879 -41.962 131.030 1.00 75.75 278 GLU A CA 1
ATOM 2189 C C . GLU A 1 278 ? -81.347 -42.850 132.166 1.00 75.75 278 GLU A C 1
ATOM 2191 O O . GLU A 1 278 ? -82.068 -43.721 132.650 1.00 75.75 278 GLU A O 1
ATOM 2196 N N . ARG A 1 279 ? -80.134 -42.577 132.675 1.00 71.62 279 ARG A N 1
ATOM 2197 C CA . ARG A 1 279 ? -79.603 -43.236 133.882 1.00 71.62 279 ARG A CA 1
ATOM 2198 C C . ARG A 1 279 ? -80.440 -42.945 135.129 1.00 71.62 279 ARG A C 1
ATOM 2200 O O . ARG A 1 279 ? -80.787 -43.893 135.823 1.00 71.62 279 ARG A O 1
ATOM 2207 N N . LEU A 1 280 ? -80.830 -41.693 135.372 1.00 71.75 280 LEU A N 1
ATOM 2208 C CA . LEU A 1 280 ? -81.721 -41.333 136.486 1.00 71.75 280 LEU A CA 1
ATOM 2209 C C . LEU A 1 280 ? -83.076 -42.055 136.392 1.00 71.75 280 LEU A C 1
ATOM 2211 O O . LEU A 1 280 ? -83.530 -42.633 137.375 1.00 71.75 280 LEU A O 1
ATOM 2215 N N . TRP A 1 281 ? -83.686 -42.108 135.203 1.00 66.81 281 TRP A N 1
ATOM 2216 C CA . TRP A 1 281 ? -84.918 -42.875 134.966 1.00 66.81 281 TRP A CA 1
ATOM 2217 C C . TRP A 1 281 ? -84.741 -44.380 135.219 1.00 66.81 281 TRP A C 1
ATOM 2219 O O . TRP A 1 281 ? -85.626 -45.019 135.788 1.00 66.81 281 TRP A O 1
ATOM 2229 N N . LEU A 1 282 ? -83.601 -44.956 134.827 1.00 61.50 282 LEU A N 1
ATOM 2230 C CA . LEU A 1 282 ? -83.282 -46.364 135.076 1.00 61.50 282 LEU A CA 1
ATOM 2231 C C . LEU A 1 282 ? -83.003 -46.651 136.561 1.00 61.50 282 LEU A C 1
ATOM 2233 O O . LEU A 1 282 ? -83.393 -47.711 137.049 1.00 61.50 282 LEU A O 1
ATOM 2237 N N . GLU A 1 283 ? -82.390 -45.728 137.301 1.00 55.31 283 GLU A N 1
ATOM 2238 C CA . GLU A 1 283 ? -82.160 -45.840 138.750 1.00 55.31 283 GLU A CA 1
ATOM 2239 C C . GLU A 1 283 ? -83.464 -45.681 139.556 1.00 55.31 283 GLU A C 1
ATOM 2241 O O . GLU A 1 283 ? -83.711 -46.442 140.499 1.00 55.31 283 GLU A O 1
ATOM 2246 N N . GLU A 1 284 ? -84.359 -44.779 139.148 1.00 50.41 284 GLU A N 1
ATOM 2247 C CA . GLU A 1 284 ? -85.681 -44.601 139.763 1.00 50.41 284 GLU A CA 1
ATOM 2248 C C . GLU A 1 284 ? -86.623 -45.785 139.450 1.00 50.41 284 GLU A C 1
ATOM 2250 O O . GLU A 1 284 ? -87.345 -46.267 140.327 1.00 50.41 284 GLU A O 1
ATOM 2255 N N . ALA A 1 285 ? -86.527 -46.374 138.251 1.00 51.22 285 ALA A N 1
ATOM 2256 C CA . ALA A 1 285 ? -87.178 -47.648 137.922 1.00 51.22 285 ALA A CA 1
ATOM 2257 C C . ALA A 1 285 ? -86.574 -48.852 138.679 1.00 51.22 285 ALA A C 1
ATOM 2259 O O . ALA A 1 285 ? -87.292 -49.793 139.021 1.00 51.22 285 ALA A O 1
ATOM 2260 N N . SER A 1 286 ? -85.270 -48.830 138.976 1.00 44.06 286 SER A N 1
ATOM 2261 C CA . SER A 1 286 ? -84.580 -49.910 139.706 1.00 44.06 286 SER A CA 1
ATOM 2262 C C . SER A 1 286 ? -84.845 -49.879 141.213 1.00 44.06 286 SER A C 1
ATOM 2264 O O . SER A 1 286 ? -84.874 -50.927 141.856 1.00 44.06 286 SER A O 1
ATOM 2266 N N . SER A 1 287 ? -85.077 -48.695 141.784 1.00 39.00 287 SER A N 1
ATOM 2267 C CA . SER A 1 287 ? -85.407 -48.510 143.205 1.00 39.00 287 SER A CA 1
ATOM 2268 C C . SER A 1 287 ? -86.901 -48.680 143.524 1.00 39.00 287 SER A C 1
ATOM 2270 O O . SER A 1 287 ? -87.268 -48.761 144.696 1.00 39.00 287 SER A O 1
ATOM 2272 N N . SER A 1 288 ? -87.758 -48.810 142.504 1.00 39.06 288 SER A N 1
ATOM 2273 C CA . SER A 1 288 ? -89.213 -48.994 142.637 1.00 39.06 288 SER A CA 1
ATOM 2274 C C . SER A 1 288 ? -89.747 -50.324 142.071 1.00 39.06 288 SER A C 1
ATOM 2276 O O . SER A 1 288 ? -90.954 -50.482 141.886 1.00 39.06 288 SER A O 1
ATOM 2278 N N . ALA A 1 289 ? -88.878 -51.317 141.841 1.00 31.19 289 ALA A N 1
ATOM 2279 C CA . ALA A 1 289 ? -89.247 -52.634 141.313 1.00 31.19 289 ALA A CA 1
ATOM 2280 C C . ALA A 1 289 ? -89.865 -53.574 142.385 1.00 31.19 289 ALA A C 1
ATOM 2282 O O . ALA A 1 289 ? -89.156 -54.014 143.295 1.00 31.19 289 ALA A O 1
ATOM 2283 N N . PRO A 1 290 ? -91.154 -53.969 142.288 1.00 39.44 290 PRO A N 1
ATOM 2284 C CA . PRO A 1 290 ? -91.748 -54.953 143.193 1.00 39.44 290 PRO A CA 1
ATOM 2285 C C . PRO A 1 290 ? -91.357 -56.380 142.791 1.00 39.44 290 PRO A C 1
ATOM 2287 O O . PRO A 1 290 ? -91.277 -56.700 141.603 1.00 39.44 290 PRO A O 1
ATOM 2290 N N . SER A 1 291 ? -91.212 -57.277 143.771 1.00 39.91 291 SER A N 1
ATOM 2291 C CA . SER A 1 291 ? -91.050 -58.711 143.499 1.00 39.91 291 SER A CA 1
ATOM 2292 C C . SER A 1 291 ? -92.297 -59.266 142.798 1.00 39.91 291 SER A C 1
ATOM 2294 O O . SER A 1 291 ? -93.375 -59.334 143.390 1.00 39.91 291 SER A O 1
ATOM 2296 N N . ALA A 1 292 ? -92.151 -59.641 141.527 1.00 39.50 292 ALA A N 1
ATOM 2297 C CA . ALA A 1 292 ? -93.234 -60.122 140.675 1.00 39.50 292 ALA A CA 1
ATOM 2298 C C . ALA A 1 292 ? -92.895 -61.508 140.111 1.00 39.50 292 ALA A C 1
ATOM 2300 O O . ALA A 1 292 ? -92.348 -61.639 139.016 1.00 39.50 292 ALA A O 1
ATOM 2301 N N . THR A 1 293 ? -93.230 -62.547 140.878 1.00 39.03 293 THR A N 1
ATOM 2302 C CA . THR A 1 293 ? -93.081 -63.958 140.500 1.00 39.03 293 THR A CA 1
ATOM 2303 C C . THR A 1 293 ? -93.706 -64.236 139.131 1.00 39.03 293 THR A C 1
ATOM 2305 O O . THR A 1 293 ? -94.892 -63.974 138.918 1.00 39.03 293 THR A O 1
ATOM 2308 N N . THR A 1 294 ? -92.940 -64.813 138.205 1.00 38.28 294 THR A N 1
ATOM 2309 C CA . THR A 1 294 ? -93.446 -65.254 136.901 1.00 38.28 294 THR A CA 1
ATOM 2310 C C . THR A 1 294 ? -94.394 -66.441 137.068 1.00 38.28 294 THR A C 1
ATOM 2312 O O . THR A 1 294 ? -93.975 -67.582 137.245 1.00 38.28 294 THR A O 1
ATOM 2315 N N . CYS A 1 295 ? -95.698 -66.168 137.008 1.00 42.81 295 CYS A N 1
ATOM 2316 C CA . CYS A 1 295 ? -96.730 -67.199 136.981 1.00 42.81 295 CYS A CA 1
ATOM 2317 C C . CYS A 1 295 ? -96.644 -68.007 135.675 1.00 42.81 295 CYS A C 1
ATOM 2319 O O . CYS A 1 295 ? -96.721 -67.440 134.584 1.00 42.81 295 CYS A O 1
ATOM 2321 N N . SER A 1 296 ? -96.497 -69.328 135.783 1.00 48.00 296 SER A N 1
ATOM 2322 C CA . SER A 1 296 ? -96.501 -70.248 134.645 1.00 48.00 296 SER A CA 1
ATOM 2323 C C . SER A 1 296 ? -97.906 -70.786 134.374 1.00 48.00 296 SER A C 1
ATOM 2325 O O . SER A 1 296 ? -98.405 -71.611 135.139 1.00 48.00 296 SER A O 1
ATOM 2327 N N . GLY A 1 297 ? -98.512 -70.373 133.259 1.00 40.62 297 GLY A N 1
ATOM 2328 C CA . GLY A 1 297 ? -99.720 -71.010 132.735 1.00 40.62 297 GLY A CA 1
ATOM 2329 C C . GLY A 1 297 ? -100.496 -70.172 131.723 1.00 40.62 297 GLY A C 1
ATOM 2330 O O . GLY A 1 297 ? -100.726 -68.978 131.920 1.00 40.62 297 GLY A O 1
ATOM 2331 N N . GLU A 1 298 ? -100.978 -70.830 130.672 1.00 49.50 298 GLU A N 1
ATOM 2332 C CA . GLU A 1 298 ? -102.183 -70.383 129.979 1.00 49.50 298 GLU A CA 1
ATOM 2333 C C . GLU A 1 298 ? -103.355 -70.501 130.964 1.00 49.50 298 GLU A C 1
ATOM 2335 O O . GLU A 1 298 ? -103.607 -71.567 131.524 1.00 49.50 298 GLU A O 1
ATOM 2340 N N . CYS A 1 299 ? -104.048 -69.394 131.220 1.00 49.06 299 CYS A N 1
ATOM 2341 C CA . CYS A 1 299 ? -105.220 -69.369 132.088 1.00 49.06 299 CYS A CA 1
ATOM 2342 C C . CYS A 1 299 ? -106.296 -68.499 131.443 1.00 49.06 299 CYS A C 1
ATOM 2344 O O . CYS A 1 299 ? -106.198 -67.268 131.431 1.00 49.06 299 CYS A O 1
ATOM 2346 N N . ASP A 1 300 ? -107.317 -69.156 130.896 1.00 48.53 300 ASP A N 1
ATOM 2347 C CA . ASP A 1 300 ? -108.388 -68.509 130.131 1.00 48.53 300 ASP A CA 1
ATOM 2348 C C . ASP A 1 300 ? -109.527 -67.964 131.019 1.00 48.53 300 ASP A C 1
ATOM 2350 O O . ASP A 1 300 ? -110.513 -67.419 130.536 1.00 48.53 300 ASP A O 1
ATOM 2354 N N . THR A 1 301 ? -109.375 -68.069 132.345 1.00 54.22 301 THR A N 1
ATOM 2355 C CA . THR A 1 301 ? -110.347 -67.614 133.356 1.00 54.22 301 THR A CA 1
ATOM 2356 C C . THR A 1 301 ? -109.703 -66.814 134.503 1.00 54.22 301 THR A C 1
ATOM 2358 O O . THR A 1 301 ? -110.215 -66.787 135.621 1.00 54.22 301 THR A O 1
ATOM 2361 N N . CYS A 1 302 ? -108.584 -66.120 134.250 1.00 46.75 302 CYS A N 1
ATOM 2362 C CA . CYS A 1 302 ? -107.909 -65.299 135.265 1.00 46.75 302 CYS A CA 1
ATOM 2363 C C . CYS A 1 302 ? -108.472 -63.864 135.349 1.00 46.75 302 CYS A C 1
ATOM 2365 O O . CYS A 1 302 ? -108.245 -63.040 134.461 1.00 46.75 302 CYS A O 1
ATOM 2367 N N . SER A 1 303 ? -109.161 -63.538 136.447 1.00 54.38 303 SER A N 1
ATOM 2368 C CA . SER A 1 303 ? -109.861 -62.258 136.662 1.00 54.38 303 SER A CA 1
ATOM 2369 C C . SER A 1 303 ? -108.975 -61.067 137.073 1.00 54.38 303 SER A C 1
ATOM 2371 O O . SER A 1 303 ? -109.485 -59.965 137.258 1.00 54.38 303 SER A O 1
ATOM 2373 N N . THR A 1 304 ? -107.655 -61.246 137.188 1.00 55.84 304 THR A N 1
ATOM 2374 C CA . THR A 1 304 ? -106.695 -60.226 137.676 1.00 55.84 304 THR A CA 1
ATOM 2375 C C . THR A 1 304 ? -105.700 -59.732 136.612 1.00 55.84 304 THR A C 1
ATOM 2377 O O . THR A 1 304 ? -104.771 -58.987 136.922 1.00 55.84 304 THR A O 1
ATOM 2380 N N . ARG A 1 305 ? -105.900 -60.102 135.337 1.00 51.28 305 ARG A N 1
ATOM 2381 C CA . ARG A 1 305 ? -104.917 -60.026 134.228 1.00 51.28 305 ARG A CA 1
ATOM 2382 C C . ARG A 1 305 ? -104.339 -58.634 133.882 1.00 51.28 305 ARG A C 1
ATOM 2384 O O . ARG A 1 305 ? -103.411 -58.570 133.083 1.00 51.28 305 ARG A O 1
ATOM 2391 N N . LEU A 1 306 ? -104.860 -57.539 134.449 1.00 59.41 306 LEU A N 1
ATOM 2392 C CA . LEU A 1 306 ? -104.422 -56.150 134.194 1.00 59.41 306 LEU A CA 1
ATOM 2393 C C . LEU A 1 306 ? -104.294 -55.280 135.465 1.00 59.41 306 LEU A C 1
ATOM 2395 O O . LEU A 1 306 ? -104.231 -54.054 135.379 1.00 59.41 306 LEU A O 1
ATOM 2399 N N . GLN A 1 307 ? -104.265 -55.873 136.661 1.00 51.38 307 GLN A N 1
ATOM 2400 C CA . GLN A 1 307 ? -104.230 -55.093 137.901 1.00 51.38 307 GLN A CA 1
ATOM 2401 C C . GLN A 1 307 ? -102.812 -54.554 138.187 1.00 51.38 307 GLN A C 1
ATOM 2403 O O . GLN A 1 307 ? -101.860 -55.321 138.308 1.00 51.38 307 GLN A O 1
ATOM 2408 N N . GLY A 1 308 ? -102.666 -53.228 138.302 1.00 58.75 308 GLY A N 1
ATOM 2409 C CA . GLY A 1 308 ? -101.422 -52.580 138.748 1.00 58.75 308 GLY A CA 1
ATOM 2410 C C . GLY A 1 308 ? -100.357 -52.286 137.679 1.00 58.75 308 GLY A C 1
ATOM 2411 O O . GLY A 1 308 ? -99.201 -52.083 138.043 1.00 58.75 308 GLY A O 1
ATOM 2412 N N . ARG A 1 309 ? -100.693 -52.242 136.379 1.00 52.97 309 ARG A N 1
ATOM 2413 C CA . ARG A 1 309 ? -99.759 -51.804 135.318 1.00 52.97 309 ARG A CA 1
ATOM 2414 C C . ARG A 1 309 ? -100.375 -50.746 134.404 1.00 52.97 309 ARG A C 1
ATOM 2416 O O . ARG A 1 309 ? -101.485 -50.922 133.914 1.00 52.97 309 ARG A O 1
ATOM 2423 N N . CYS A 1 310 ? -99.630 -49.672 134.149 1.00 58.38 310 CYS A N 1
ATOM 2424 C CA . CYS A 1 310 ? -99.989 -48.655 133.161 1.00 58.38 310 CYS A CA 1
ATOM 2425 C C . CYS A 1 310 ? -99.471 -49.082 131.777 1.00 58.38 310 CYS A C 1
ATOM 2427 O O . CYS A 1 310 ? -98.304 -49.452 131.649 1.00 58.38 310 CYS A O 1
ATOM 2429 N N . VAL A 1 311 ? -100.327 -49.064 130.751 1.00 59.47 311 VAL A N 1
ATOM 2430 C CA . VAL A 1 311 ? -99.990 -49.537 129.396 1.00 59.47 311 VAL A CA 1
ATOM 2431 C C . VAL A 1 311 ? -99.851 -48.341 128.458 1.00 59.47 311 VAL A C 1
ATOM 2433 O O . VAL A 1 311 ? -100.845 -47.733 128.068 1.00 59.47 311 VAL A O 1
ATOM 2436 N N . LEU A 1 312 ? -98.612 -48.010 128.086 1.00 56.09 312 LEU A N 1
ATOM 2437 C CA . LEU A 1 312 ? -98.305 -46.934 127.143 1.00 56.09 312 LEU A CA 1
ATOM 2438 C C . LEU A 1 312 ? -98.141 -47.492 125.720 1.00 56.09 312 LEU A C 1
ATOM 2440 O O . LEU A 1 312 ? -97.123 -48.098 125.392 1.00 56.09 312 LEU A O 1
ATOM 2444 N N . CYS A 1 313 ? -99.128 -47.257 124.857 1.00 49.47 313 CYS A N 1
ATOM 2445 C CA . CYS A 1 313 ? -99.049 -47.608 123.437 1.00 49.47 313 CYS A CA 1
ATOM 2446 C C . CYS A 1 313 ? -98.301 -46.522 122.645 1.00 49.47 313 CYS A C 1
ATOM 2448 O O . CYS A 1 313 ? -98.893 -45.509 122.276 1.00 49.47 313 CYS A O 1
ATOM 2450 N N . VAL A 1 314 ? -97.015 -46.738 122.351 1.00 50.41 314 VAL A N 1
ATOM 2451 C CA . VAL A 1 314 ? -96.212 -45.838 121.500 1.00 50.41 314 VAL A CA 1
ATOM 2452 C C . VAL A 1 314 ? -96.216 -46.341 120.051 1.00 50.41 314 VAL A C 1
ATOM 2454 O O . VAL A 1 314 ? -95.681 -47.408 119.756 1.00 50.41 314 VAL A O 1
ATOM 2457 N N . GLY A 1 315 ? -96.828 -45.577 119.141 1.00 48.53 315 GLY A N 1
ATOM 2458 C CA . GLY A 1 315 ? -96.842 -45.864 117.700 1.00 48.53 315 GLY A CA 1
ATOM 2459 C C . GLY A 1 315 ? -95.514 -45.533 116.998 1.00 48.53 315 GLY A C 1
ATOM 2460 O O . GLY A 1 315 ? -94.779 -44.646 117.428 1.00 48.53 315 GLY A O 1
ATOM 2461 N N . GLY A 1 316 ? -95.200 -46.256 115.917 1.00 48.53 316 GLY A N 1
ATOM 2462 C CA . GLY A 1 316 ? -93.921 -46.162 115.197 1.00 48.53 316 GLY A CA 1
ATOM 2463 C C . GLY A 1 316 ? -93.821 -45.087 114.096 1.00 48.53 316 GLY A C 1
ATOM 2464 O O . GLY A 1 316 ? -94.795 -44.434 113.733 1.00 48.53 316 GLY A O 1
ATOM 2465 N N . ARG A 1 317 ? -92.600 -44.943 113.554 1.00 51.50 317 ARG A N 1
ATOM 2466 C CA . ARG A 1 317 ? -92.191 -44.090 112.405 1.00 51.50 317 ARG A CA 1
ATOM 2467 C C . ARG A 1 317 ? -92.683 -44.684 111.054 1.00 51.50 317 ARG A C 1
ATOM 2469 O O . ARG A 1 317 ? -93.182 -45.803 111.062 1.00 51.50 317 ARG A O 1
ATOM 2476 N N . THR A 1 318 ? -92.556 -44.107 109.843 1.00 49.72 318 THR A N 1
ATOM 2477 C CA . THR A 1 318 ? -91.796 -42.959 109.240 1.00 49.72 318 THR A CA 1
ATOM 2478 C C . THR A 1 318 ? -92.659 -42.412 108.036 1.00 49.72 318 THR A C 1
ATOM 2480 O O . THR A 1 318 ? -93.871 -42.553 108.198 1.00 49.72 318 THR A O 1
ATOM 2483 N N . PRO A 1 319 ? -92.231 -41.862 106.848 1.00 59.81 319 PRO A N 1
ATOM 2484 C CA . PRO A 1 319 ? -90.914 -41.512 106.261 1.00 59.81 319 PRO A CA 1
ATOM 2485 C C . PRO A 1 319 ? -90.749 -40.096 105.611 1.00 59.81 319 PRO A C 1
ATOM 2487 O O . PRO A 1 319 ? -91.704 -39.401 105.298 1.00 59.81 319 PRO A O 1
ATOM 2490 N N . LEU A 1 320 ? -89.475 -39.733 105.400 1.00 49.72 320 LEU A N 1
ATOM 2491 C CA . LEU A 1 320 ? -88.803 -39.038 104.267 1.00 49.72 320 LEU A CA 1
ATOM 2492 C C . LEU A 1 320 ? -89.539 -38.111 103.251 1.00 49.72 320 LEU A C 1
ATOM 2494 O O . LEU A 1 320 ? -90.477 -38.522 102.583 1.00 49.72 320 LEU A O 1
ATOM 2498 N N . LEU A 1 321 ? -88.903 -36.942 103.031 1.00 37.59 321 LEU A N 1
ATOM 2499 C CA . LEU A 1 321 ? -88.562 -36.220 101.770 1.00 37.59 321 LEU A CA 1
ATOM 2500 C C . LEU A 1 321 ? -89.535 -36.144 100.557 1.00 37.59 321 LEU A C 1
ATOM 2502 O O . LEU A 1 321 ? -89.917 -37.175 100.008 1.00 37.59 321 LEU A O 1
ATOM 2506 N N . PRO A 1 322 ? -89.741 -34.934 99.985 1.00 54.69 322 PRO A N 1
ATOM 2507 C CA . PRO A 1 322 ? -90.036 -34.724 98.562 1.00 54.69 322 PRO A CA 1
ATOM 2508 C C . PRO A 1 322 ? -88.757 -34.522 97.708 1.00 54.69 322 PRO A C 1
ATOM 2510 O O . PRO A 1 322 ? -87.658 -34.388 98.250 1.00 54.69 322 PRO A O 1
ATOM 2513 N N . HIS A 1 323 ? -88.932 -34.515 96.379 1.00 42.84 323 HIS A N 1
ATOM 2514 C CA . HIS A 1 323 ? -87.891 -34.352 95.346 1.00 42.84 323 HIS A CA 1
ATOM 2515 C C . HIS A 1 323 ? -87.499 -32.892 95.068 1.00 42.84 323 HIS A C 1
ATOM 2517 O O . HIS A 1 323 ? -88.379 -32.015 95.218 1.00 42.84 323 HIS A O 1
#

pLDDT: mean 85.43, std 18.6, range [31.19, 98.38]

Radius of gyration: 84.46 Å; chains: 1; bounding box: 153×89×229 Å

Foldseek 3Di:
DDDDDDDDPDDDQQAFDALLRFPLLLLLLLLVQQDDLVNLVVLCVVQVHQLDPPDPDGDSVSSSVVLSVVSNHDDSSSVSSRVCLCVVLVVVLVVLVVDDAQVVLLVVQVVCLVVVVLNNSLSSSSRPSRHDPVSNVVNSVSSVVVVVVVVVVVVVVVVVVVVVVVVVVVVVVVVVVVVVVVVVVVVVVVVVVVVVVVVVVVCVVCVVVVVVVVVVVVCVVVVVVVVVVVVVVVVVVVVVVVVVVVVVVVVVVVVVVVVVVVVVVVVVVVVVVVVVVVVVVVVVVVVPDDDDDDDDDDDPPDPCVDPPDDDDDDDDDDDDDDD